Protein AF-A0A3D8UPQ1-F1 (afdb_monomer_lite)

Foldseek 3Di:
DPLVVLLVLLVCCCVPVVVQLLVQLLVLLLVLLVVCVVVVCQEPPDPPPQPNDDPVSVVSVLSSVLSLVLSLLLSLLCSLVSVPPVVSPDDDPVLVVVSVVVSVVSVVLSCCCRPVLLVVLVVCCVPPVDDPVCSNCVSVCVVCPCCVVCVQVVVQVSCVSSVQHDDDGDDPLVVQLVVLLPVQLCVQCVVLVVLLVVLSVVLRNDDDPSNSVSSSVSSSSSSVSSSSNSSSNNVSCCVRVVVSSVVD

Secondary structure (DSSP, 8-state):
--HHHHHHHHHHIIIIISTHHHHHHHHHHHHHHHHHHHTTTTSTT----TT---HHHHHHHHHHHHHHHHHHHHHHHHHHTTT-GGGT-SPPHHHHHHHHHHHHHHHHHHHIIIIIHHHHHHHHHHHH---TTTGGGHHHHHHHHHHHHTHHHHHHHHHHHTT----SSPPTHHHHHHHHHHHHHHHHHHHHHHHHHHHHHHHTT--HHHHHHHHHHHHHHHHHHHHHHHHHHHHHHHHH-TTTTT--

pLDDT: mean 88.02, std 9.66, range [47.59, 98.5]

Structure (mmCIF, N/CA/C/O backbone):
data_AF-A0A3D8UPQ1-F1
#
_entry.id   AF-A0A3D8UPQ1-F1
#
loop_
_atom_site.group_PDB
_atom_site.id
_atom_site.type_symbol
_atom_site.label_atom_id
_atom_site.label_alt_id
_atom_site.label_comp_id
_atom_site.label_asym_id
_atom_site.label_entity_id
_atom_site.label_seq_id
_atom_site.pdbx_PDB_ins_code
_atom_site.Cartn_x
_atom_site.Cartn_y
_atom_site.Cartn_z
_atom_site.occupancy
_atom_site.B_iso_or_equiv
_atom_site.auth_seq_id
_atom_site.auth_comp_id
_atom_site.auth_asym_id
_atom_site.auth_atom_id
_atom_site.pdbx_PDB_model_num
ATOM 1 N N . MET A 1 1 ? -15.693 -13.705 16.933 1.00 61.75 1 MET A N 1
ATOM 2 C CA . MET A 1 1 ? -15.608 -13.496 15.469 1.00 61.75 1 MET A CA 1
ATOM 3 C C . MET A 1 1 ? -14.672 -14.547 14.887 1.00 61.75 1 MET A C 1
ATOM 5 O O . MET A 1 1 ? -13.583 -14.705 15.421 1.00 61.75 1 MET A O 1
ATOM 9 N N . ASN A 1 2 ? -15.085 -15.304 13.865 1.00 83.38 2 ASN A N 1
ATOM 10 C CA . ASN A 1 2 ? -14.184 -16.242 13.186 1.00 83.38 2 ASN A CA 1
ATOM 11 C C . ASN A 1 2 ? -13.337 -15.448 12.175 1.00 83.38 2 ASN A C 1
ATOM 13 O O . ASN A 1 2 ? -13.877 -14.980 11.175 1.00 83.38 2 ASN A O 1
ATOM 17 N N . ILE A 1 3 ? -12.043 -15.273 12.467 1.00 83.88 3 ILE A N 1
ATOM 18 C CA . ILE A 1 3 ? -11.113 -14.449 11.674 1.00 83.88 3 ILE A CA 1
ATOM 19 C C . ILE A 1 3 ? -11.046 -14.929 10.220 1.00 83.88 3 ILE A C 1
ATOM 21 O O . ILE A 1 3 ? -11.101 -14.111 9.309 1.00 83.88 3 ILE A O 1
ATOM 25 N N . ALA A 1 4 ? -11.012 -16.244 9.983 1.00 85.88 4 ALA A N 1
ATOM 26 C CA . ALA A 1 4 ? -10.962 -16.795 8.630 1.00 85.88 4 ALA A CA 1
ATOM 27 C C . ALA A 1 4 ? -12.231 -16.464 7.828 1.00 85.88 4 ALA A C 1
ATOM 29 O O . ALA A 1 4 ? -12.153 -16.088 6.661 1.00 85.88 4 ALA A O 1
ATOM 30 N N . LYS A 1 5 ? -13.407 -16.536 8.469 1.00 87.12 5 LYS A N 1
ATOM 31 C CA . LYS A 1 5 ? -14.680 -16.161 7.834 1.00 87.12 5 LYS A CA 1
ATOM 32 C C . LYS A 1 5 ? -14.750 -14.659 7.532 1.00 87.12 5 LYS A C 1
ATOM 34 O O . LYS A 1 5 ? -15.258 -14.282 6.479 1.00 87.12 5 LYS A O 1
ATOM 39 N N . ASP A 1 6 ? -14.249 -13.818 8.438 1.00 87.19 6 ASP A N 1
ATOM 40 C CA . ASP A 1 6 ? -14.198 -12.361 8.251 1.00 87.19 6 ASP A CA 1
ATOM 41 C C . ASP A 1 6 ? -13.264 -11.975 7.097 1.00 87.19 6 ASP A C 1
ATOM 43 O O . ASP A 1 6 ? -13.664 -11.233 6.204 1.00 87.19 6 ASP A O 1
ATOM 47 N N . LEU A 1 7 ? -12.061 -12.558 7.052 1.00 88.25 7 LEU A N 1
ATOM 48 C CA . LEU A 1 7 ? -11.119 -12.352 5.952 1.00 88.25 7 LEU A CA 1
ATOM 49 C C . LEU A 1 7 ? -11.659 -12.858 4.616 1.00 88.25 7 LEU A C 1
ATOM 51 O O . LEU A 1 7 ? -11.539 -12.154 3.620 1.00 88.25 7 LEU A O 1
ATOM 55 N N . GLY A 1 8 ? -12.297 -14.032 4.586 1.00 90.12 8 GLY A N 1
ATOM 56 C CA . GLY A 1 8 ? -12.919 -14.559 3.369 1.00 90.12 8 GLY A CA 1
ATOM 57 C C . GLY A 1 8 ? -14.024 -13.640 2.835 1.00 90.12 8 GLY A C 1
ATOM 58 O O . GLY A 1 8 ? -14.061 -13.344 1.641 1.00 90.12 8 GLY A O 1
ATOM 59 N N . LYS A 1 9 ? -14.883 -13.115 3.723 1.00 90.12 9 LYS A N 1
ATOM 60 C CA . LYS A 1 9 ? -15.901 -12.114 3.361 1.00 90.12 9 LYS A CA 1
ATOM 61 C C . LYS A 1 9 ? -15.260 -10.822 2.851 1.00 90.12 9 LYS A C 1
ATOM 63 O O . LYS A 1 9 ? -15.730 -10.261 1.859 1.00 90.12 9 LYS A O 1
ATOM 68 N N . GLY A 1 10 ? -14.204 -10.361 3.517 1.00 90.06 10 GLY A N 1
ATOM 69 C CA . GLY A 1 10 ? -13.457 -9.176 3.118 1.00 90.06 10 GLY A CA 1
ATOM 70 C C . GLY A 1 10 ? -12.860 -9.322 1.730 1.00 90.06 10 GLY A C 1
ATOM 71 O O . GLY A 1 10 ? -13.136 -8.511 0.854 1.00 90.06 10 GLY A O 1
ATOM 72 N N . PHE A 1 11 ? -12.137 -10.412 1.490 1.00 91.88 11 PHE A N 1
ATOM 73 C CA . PHE A 1 11 ? -11.525 -10.704 0.201 1.00 91.88 11 PHE A CA 1
ATOM 74 C C . PHE A 1 11 ? -12.561 -10.784 -0.930 1.00 91.88 11 PHE A C 1
ATOM 76 O O . PHE A 1 11 ? -12.393 -10.133 -1.958 1.00 91.88 11 PHE A O 1
ATOM 83 N N . TYR A 1 12 ? -13.684 -11.480 -0.715 1.00 91.94 12 TYR A N 1
ATOM 84 C CA . TYR A 1 12 ? -14.788 -11.519 -1.681 1.00 91.94 12 TYR A CA 1
ATOM 85 C C . TYR A 1 12 ? -15.360 -10.122 -1.974 1.00 91.94 12 TYR A C 1
ATOM 87 O O . TYR A 1 12 ? -15.568 -9.754 -3.131 1.00 91.94 12 TYR A O 1
ATOM 95 N N . THR A 1 13 ? -15.583 -9.322 -0.926 1.00 91.06 13 THR A N 1
ATOM 96 C CA . THR A 1 13 ? -16.070 -7.943 -1.065 1.00 91.06 13 THR A CA 1
ATOM 97 C C . THR A 1 13 ? -15.107 -7.107 -1.903 1.00 91.06 13 THR A C 1
ATOM 99 O O . THR A 1 13 ? -15.536 -6.416 -2.822 1.00 91.06 13 THR A O 1
ATOM 102 N N . LEU A 1 14 ? -13.810 -7.184 -1.623 1.00 92.44 14 LEU A N 1
ATOM 103 C CA . LEU A 1 14 ? -12.796 -6.390 -2.313 1.00 92.44 14 LEU A CA 1
ATOM 104 C C . LEU A 1 14 ? -12.607 -6.807 -3.772 1.00 92.44 14 LEU A C 1
ATOM 106 O O . LEU A 1 14 ? -12.434 -5.946 -4.629 1.00 92.44 14 LEU A O 1
ATOM 110 N N . LEU A 1 15 ? -12.686 -8.105 -4.070 1.00 91.75 15 LEU A N 1
ATOM 111 C CA . LEU A 1 15 ? -12.549 -8.593 -5.439 1.00 91.75 15 LEU A CA 1
ATOM 112 C C . LEU A 1 15 ? -13.743 -8.223 -6.318 1.00 91.75 15 LEU A C 1
ATOM 114 O O . LEU A 1 15 ? -13.546 -7.741 -7.431 1.00 91.75 15 LEU A O 1
ATOM 118 N N . PHE A 1 16 ? -14.965 -8.446 -5.831 1.00 89.56 16 PHE A N 1
ATOM 119 C CA . PHE A 1 16 ? -16.157 -8.428 -6.686 1.00 89.56 16 PHE A CA 1
ATOM 120 C C . PHE A 1 16 ? -17.103 -7.262 -6.415 1.00 89.56 16 PHE A C 1
ATOM 122 O O . PHE A 1 16 ? -17.758 -6.768 -7.328 1.00 89.56 16 PHE A O 1
ATOM 129 N N . ILE A 1 17 ? -17.205 -6.818 -5.162 1.00 83.94 17 ILE A N 1
ATOM 130 C CA . ILE A 1 17 ? -18.186 -5.803 -4.757 1.00 83.94 17 ILE A CA 1
ATOM 131 C C . ILE A 1 17 ? -17.577 -4.397 -4.804 1.00 83.94 17 ILE A C 1
ATOM 133 O O . ILE A 1 17 ? -18.274 -3.436 -5.132 1.00 83.94 17 ILE A O 1
ATOM 137 N N . ALA A 1 18 ? -16.292 -4.278 -4.482 1.00 88.25 18 ALA A N 1
ATOM 138 C CA . ALA A 1 18 ? -15.546 -3.029 -4.468 1.00 88.25 18 ALA A CA 1
ATOM 139 C C . ALA A 1 18 ? -14.235 -3.154 -5.277 1.00 88.25 18 ALA A C 1
ATOM 141 O O . ALA A 1 18 ? -13.153 -2.904 -4.751 1.00 88.25 18 ALA A O 1
ATOM 142 N N . PRO A 1 19 ? -14.304 -3.509 -6.574 1.00 92.69 19 PRO A N 1
ATOM 143 C CA . PRO A 1 19 ? -13.117 -3.846 -7.362 1.00 92.69 19 PRO A CA 1
ATOM 144 C C . PRO A 1 19 ? -12.161 -2.661 -7.576 1.00 92.69 19 PRO A C 1
ATOM 146 O O . PRO A 1 19 ? -10.976 -2.849 -7.840 1.00 92.69 19 PRO A O 1
ATOM 149 N N . LEU A 1 20 ? -12.637 -1.422 -7.406 1.00 93.25 20 LEU A N 1
ATOM 150 C CA . LEU A 1 20 ? -11.807 -0.219 -7.528 1.00 93.25 20 LEU A CA 1
ATOM 151 C C . LEU A 1 20 ? -10.595 -0.221 -6.583 1.00 93.25 20 LEU A C 1
ATOM 153 O O . LEU A 1 20 ? -9.580 0.383 -6.918 1.00 93.25 20 LEU A O 1
ATOM 157 N N . PHE A 1 21 ? -10.675 -0.930 -5.450 1.00 93.69 21 PHE A N 1
ATOM 158 C CA . PHE A 1 21 ? -9.570 -1.064 -4.498 1.00 93.69 21 PHE A CA 1
ATOM 159 C C . PHE A 1 21 ? -8.317 -1.720 -5.088 1.00 93.69 21 PHE A C 1
ATOM 161 O O . PHE A 1 21 ? -7.222 -1.421 -4.622 1.00 93.69 21 PHE A O 1
ATOM 168 N N . TRP A 1 22 ? -8.462 -2.584 -6.096 1.00 95.31 22 TRP A N 1
ATOM 169 C CA . TRP A 1 22 ? -7.331 -3.233 -6.764 1.00 95.31 22 TRP A CA 1
ATOM 170 C C . TRP A 1 22 ? -7.157 -2.777 -8.217 1.00 95.31 22 TRP A C 1
ATOM 172 O O . TRP A 1 22 ? -6.028 -2.725 -8.702 1.00 95.31 22 TRP A O 1
ATOM 182 N N . ILE A 1 23 ? -8.240 -2.381 -8.900 1.00 97.44 23 ILE A N 1
ATOM 183 C CA . ILE A 1 23 ? -8.177 -1.885 -10.284 1.00 97.44 23 ILE A CA 1
ATOM 184 C C . ILE A 1 23 ? -7.352 -0.597 -10.373 1.00 97.44 23 ILE A C 1
ATOM 186 O O . ILE A 1 23 ? -6.522 -0.479 -11.265 1.00 97.44 23 ILE A O 1
ATOM 190 N N . ILE A 1 24 ? -7.545 0.365 -9.465 1.00 96.62 24 ILE A N 1
ATOM 191 C CA . ILE A 1 24 ? -6.816 1.645 -9.520 1.00 96.62 24 ILE A CA 1
ATOM 192 C C . ILE A 1 24 ? -5.291 1.434 -9.414 1.00 96.62 24 ILE A C 1
ATOM 194 O O . ILE A 1 24 ? -4.587 1.899 -10.313 1.00 96.62 24 ILE A O 1
ATOM 198 N N . PRO A 1 25 ? -4.763 0.723 -8.396 1.00 97.69 25 PRO A N 1
ATOM 199 C CA . PRO A 1 25 ? -3.329 0.441 -8.334 1.00 97.69 25 PRO A CA 1
ATOM 200 C C . PRO A 1 25 ? -2.818 -0.402 -9.504 1.00 97.69 25 PRO A C 1
ATOM 202 O O . PRO A 1 25 ? -1.724 -0.136 -9.990 1.00 97.69 25 PRO A O 1
ATOM 205 N N . THR A 1 26 ? -3.621 -1.340 -10.022 1.00 98.25 26 THR A N 1
ATOM 206 C CA . THR A 1 26 ? -3.278 -2.093 -11.245 1.00 98.25 26 THR A CA 1
ATOM 207 C C . THR A 1 26 ? -3.052 -1.155 -12.427 1.00 98.25 26 THR A C 1
ATOM 209 O O . THR A 1 26 ? -2.053 -1.258 -13.130 1.00 98.25 26 THR A O 1
ATOM 212 N N . LEU A 1 27 ? -3.977 -0.220 -12.658 1.00 98.12 27 LEU A N 1
ATOM 213 C CA . LEU A 1 27 ? -3.877 0.711 -13.779 1.00 98.12 27 LEU A CA 1
ATOM 214 C C . LEU A 1 27 ? -2.682 1.655 -13.626 1.00 98.12 27 LEU A C 1
ATOM 216 O O . LEU A 1 27 ? -2.016 1.943 -14.614 1.00 98.12 27 LEU A O 1
ATOM 220 N N . LEU A 1 28 ? -2.401 2.130 -12.410 1.00 97.88 28 LEU A N 1
ATOM 221 C CA . LEU A 1 28 ? -1.273 3.032 -12.174 1.00 97.88 28 LEU A CA 1
ATOM 222 C C . LEU A 1 28 ? 0.084 2.335 -12.283 1.00 97.88 28 LEU A C 1
ATOM 224 O O . LEU A 1 28 ? 1.001 2.947 -12.825 1.00 97.88 28 LEU A O 1
ATOM 228 N N . GLU A 1 29 ? 0.201 1.071 -11.864 1.00 97.69 29 GLU A N 1
ATOM 229 C CA . GLU A 1 29 ? 1.399 0.272 -12.158 1.00 97.69 29 GLU A CA 1
ATOM 230 C C . GLU A 1 29 ? 1.553 0.047 -13.667 1.00 97.69 29 GLU A C 1
ATOM 232 O O . GLU A 1 29 ? 2.616 0.289 -14.230 1.00 97.69 29 GLU A O 1
ATOM 237 N N . GLY A 1 30 ? 0.462 -0.283 -14.364 1.00 97.38 30 GLY A N 1
ATOM 238 C CA . GLY A 1 30 ? 0.487 -0.419 -15.820 1.00 97.38 30 GLY A CA 1
ATOM 239 C C . GLY A 1 30 ? 0.952 0.858 -16.527 1.00 97.38 30 GLY A C 1
ATOM 240 O O . GLY A 1 30 ? 1.764 0.795 -17.447 1.00 97.38 30 GLY A O 1
ATOM 241 N N . LEU A 1 31 ? 0.490 2.031 -16.082 1.00 97.00 31 LEU A N 1
ATOM 242 C CA . LEU A 1 31 ? 0.948 3.318 -16.613 1.00 97.00 31 LEU A CA 1
ATOM 243 C C . LEU A 1 31 ? 2.428 3.584 -16.309 1.00 97.00 31 LEU A C 1
ATOM 245 O O . LEU A 1 31 ? 3.129 4.095 -17.182 1.00 97.00 31 LEU A O 1
ATOM 249 N N . GLN A 1 32 ? 2.912 3.224 -15.117 1.00 95.88 32 GLN A N 1
ATOM 250 C CA . GLN A 1 32 ? 4.337 3.302 -14.799 1.00 95.88 32 GLN A CA 1
ATOM 251 C C . GLN A 1 32 ? 5.154 2.424 -15.756 1.00 95.88 32 GLN A C 1
ATOM 253 O O . GLN A 1 32 ? 6.094 2.923 -16.373 1.00 95.88 32 GLN A O 1
ATOM 258 N N . HIS A 1 33 ? 4.753 1.170 -15.961 1.00 95.88 33 HIS A N 1
ATOM 259 C CA . HIS A 1 33 ? 5.425 0.265 -16.892 1.00 95.88 33 HIS A CA 1
ATOM 260 C C . HIS A 1 33 ? 5.445 0.799 -18.328 1.00 95.88 33 HIS A C 1
ATOM 262 O O . HIS A 1 33 ? 6.465 0.700 -19.005 1.00 95.88 33 HIS A O 1
ATOM 268 N N . LEU A 1 34 ? 4.357 1.416 -18.808 1.00 94.56 34 LEU A N 1
ATOM 269 C CA . LEU A 1 34 ? 4.349 2.052 -20.133 1.00 94.56 34 LEU A CA 1
ATOM 270 C C . LEU A 1 34 ? 5.414 3.147 -20.248 1.00 94.56 34 LEU A C 1
ATOM 272 O O . LEU A 1 34 ? 6.096 3.236 -21.270 1.00 94.56 34 LEU A O 1
ATOM 276 N N . VAL A 1 35 ? 5.569 3.961 -19.204 1.00 93.06 35 VAL A N 1
ATOM 277 C CA . VAL A 1 35 ? 6.610 4.991 -19.149 1.00 93.06 35 VAL A CA 1
ATOM 278 C C . VAL A 1 35 ? 7.999 4.355 -19.120 1.00 93.06 35 VAL A C 1
ATOM 280 O O . VAL A 1 35 ? 8.882 4.793 -19.847 1.00 93.06 35 VAL A O 1
ATOM 283 N N . GLU A 1 36 ? 8.205 3.294 -18.348 1.00 92.06 36 GLU A N 1
ATOM 284 C CA . GLU A 1 36 ? 9.489 2.587 -18.269 1.00 92.06 36 GLU A CA 1
ATOM 285 C C . GLU A 1 36 ? 9.889 1.930 -19.599 1.00 92.06 36 GLU A C 1
ATOM 287 O O . GLU A 1 36 ? 11.049 2.019 -20.006 1.00 92.06 36 GLU A O 1
ATOM 292 N N . VAL A 1 37 ? 8.926 1.362 -20.333 1.00 91.94 37 VAL A N 1
ATOM 293 C CA . VAL A 1 37 ? 9.137 0.849 -21.697 1.00 91.94 37 VAL A CA 1
ATOM 294 C C . VAL A 1 37 ? 9.535 1.974 -22.651 1.00 91.94 37 VAL A C 1
ATOM 296 O O . VAL A 1 37 ? 10.498 1.823 -23.399 1.00 91.94 37 VAL A O 1
ATOM 299 N N . GLN A 1 38 ? 8.845 3.120 -22.612 1.00 90.12 38 GLN A N 1
ATOM 300 C CA . GLN A 1 38 ? 9.187 4.286 -23.444 1.00 90.12 38 GLN A CA 1
ATOM 301 C C . GLN A 1 38 ? 10.584 4.844 -23.144 1.00 90.12 38 GLN A C 1
ATOM 303 O O . GLN A 1 38 ? 11.213 5.434 -24.019 1.00 90.12 38 GLN A O 1
ATOM 308 N N . LEU A 1 39 ? 11.067 4.650 -21.917 1.00 87.19 39 LEU A N 1
ATOM 309 C CA . LEU A 1 39 ? 12.401 5.048 -21.476 1.00 87.19 39 LEU A CA 1
ATOM 310 C C . LEU A 1 39 ? 13.481 3.998 -21.767 1.00 87.19 39 LEU A C 1
ATOM 312 O O . LEU A 1 39 ? 14.633 4.223 -21.409 1.00 87.19 39 LEU A O 1
ATOM 316 N N . GLY A 1 40 ? 13.130 2.865 -22.385 1.00 86.81 40 GLY A N 1
ATOM 317 C CA . GLY A 1 40 ? 14.080 1.805 -22.727 1.00 86.81 40 GLY A CA 1
ATOM 318 C C . GLY A 1 40 ? 14.521 0.936 -21.544 1.00 86.81 40 GLY A C 1
ATOM 319 O O . GLY A 1 40 ? 15.484 0.192 -21.663 1.00 86.81 40 GLY A O 1
ATOM 320 N N . MET A 1 41 ? 13.828 0.961 -20.400 1.00 86.56 41 MET A N 1
ATOM 321 C CA . MET A 1 41 ? 14.278 0.222 -19.204 1.00 86.56 41 MET A CA 1
ATOM 322 C C . MET A 1 41 ? 14.251 -1.306 -19.344 1.00 86.56 41 MET A C 1
ATOM 324 O O . MET A 1 41 ? 14.887 -2.003 -18.559 1.00 86.56 41 MET A O 1
ATOM 328 N N . PHE A 1 42 ? 13.535 -1.827 -20.341 1.00 87.00 42 PHE A N 1
ATOM 329 C CA . PHE A 1 42 ? 13.440 -3.262 -20.613 1.00 87.00 42 PHE A CA 1
ATOM 330 C C . PHE A 1 42 ? 14.321 -3.712 -21.789 1.00 87.00 42 PHE A C 1
ATOM 332 O O . PHE A 1 42 ? 14.228 -4.864 -22.206 1.00 87.00 42 PHE A O 1
ATOM 339 N N . THR A 1 43 ? 15.188 -2.854 -22.340 1.00 83.19 43 THR A N 1
ATOM 340 C CA . THR A 1 43 ? 16.145 -3.263 -23.382 1.00 83.19 43 THR A CA 1
ATOM 341 C C . THR A 1 43 ? 17.455 -3.781 -22.786 1.00 83.19 43 THR A C 1
ATOM 343 O O . THR A 1 43 ? 17.952 -3.263 -21.789 1.00 83.19 43 THR A O 1
ATOM 346 N N . ILE A 1 44 ? 18.043 -4.813 -23.403 1.00 70.94 44 ILE A N 1
ATOM 347 C CA . ILE A 1 44 ? 19.322 -5.391 -22.958 1.00 70.94 44 ILE A CA 1
ATOM 348 C C . ILE A 1 44 ? 20.435 -4.352 -23.143 1.00 70.94 44 ILE A C 1
ATOM 350 O O . ILE A 1 44 ? 20.707 -3.939 -24.266 1.00 70.94 44 ILE A O 1
ATOM 354 N N . GLY A 1 45 ? 21.106 -3.980 -22.052 1.00 59.19 45 GLY A N 1
ATOM 355 C CA . GLY A 1 45 ? 22.277 -3.093 -22.069 1.00 59.19 45 GLY A CA 1
ATOM 356 C C . GLY A 1 45 ? 22.001 -1.633 -21.698 1.00 59.19 45 GLY A C 1
ATOM 357 O O . GLY A 1 45 ? 22.939 -0.954 -21.293 1.00 59.19 45 GLY A O 1
ATOM 358 N N . ASP A 1 46 ? 20.743 -1.184 -21.726 1.00 53.78 46 ASP A N 1
ATOM 359 C CA . ASP A 1 46 ? 20.338 0.146 -21.252 1.00 53.78 46 ASP A CA 1
ATOM 360 C C . ASP A 1 46 ? 19.782 0.048 -19.828 1.00 53.78 46 ASP A C 1
ATOM 362 O O . ASP A 1 46 ? 18.582 0.132 -19.566 1.00 53.78 46 ASP A O 1
ATOM 366 N N . THR A 1 47 ? 20.672 -0.132 -18.854 1.00 54.38 47 THR A N 1
ATOM 367 C CA . THR A 1 47 ? 20.313 0.180 -17.470 1.00 54.38 47 THR A CA 1
ATOM 368 C C . THR A 1 47 ? 20.310 1.696 -17.334 1.00 54.38 47 THR A C 1
ATOM 370 O O . THR A 1 47 ? 21.376 2.311 -17.396 1.00 54.38 47 THR A O 1
ATOM 373 N N . VAL A 1 48 ? 19.142 2.316 -17.141 1.00 54.38 48 VAL A N 1
ATOM 374 C CA . VAL A 1 48 ? 19.083 3.722 -16.712 1.00 54.38 48 VAL A CA 1
ATOM 375 C C . VAL A 1 48 ? 19.954 3.845 -15.462 1.00 54.38 48 VAL A C 1
ATOM 377 O O . VAL A 1 48 ? 19.643 3.232 -14.441 1.00 54.38 48 VAL A O 1
ATOM 380 N N . GLU A 1 49 ? 21.065 4.583 -15.559 1.00 53.84 49 GLU A N 1
ATOM 381 C CA . GLU A 1 49 ? 21.991 4.766 -14.438 1.00 53.84 49 GLU A CA 1
ATOM 382 C C . GLU A 1 49 ? 21.219 5.209 -13.189 1.00 53.84 49 GLU A C 1
ATOM 384 O O . GLU A 1 49 ? 20.356 6.095 -13.249 1.00 53.84 49 GLU A O 1
ATOM 389 N N . ALA A 1 50 ? 21.540 4.602 -12.046 1.00 47.59 50 ALA A N 1
ATOM 390 C CA . ALA A 1 50 ? 20.976 4.997 -10.763 1.00 47.59 50 ALA A CA 1
ATOM 391 C C . ALA A 1 50 ? 21.209 6.506 -10.543 1.00 47.59 50 ALA A C 1
ATOM 393 O O . ALA A 1 50 ? 22.347 6.970 -10.542 1.00 47.59 50 ALA A O 1
ATOM 394 N N . GLY A 1 51 ? 20.126 7.278 -10.405 1.00 50.03 51 GLY A N 1
ATOM 395 C CA . GLY A 1 51 ? 20.172 8.743 -10.275 1.00 50.03 51 GLY A CA 1
ATOM 396 C C . GLY A 1 51 ? 19.828 9.539 -11.543 1.00 50.03 51 GLY A C 1
ATOM 397 O O . GLY A 1 51 ? 19.651 10.751 -11.450 1.00 50.03 51 GLY A O 1
ATOM 398 N N . LYS A 1 52 ? 19.647 8.888 -12.701 1.00 55.59 52 LYS A N 1
ATOM 399 C CA . LYS A 1 52 ? 19.089 9.497 -13.928 1.00 55.59 52 LYS A CA 1
ATOM 400 C C . LYS A 1 52 ? 17.618 9.130 -14.142 1.00 55.59 52 LYS A C 1
ATOM 402 O O . LYS A 1 52 ? 17.171 8.950 -15.273 1.00 55.59 52 LYS A O 1
ATOM 407 N N . GLU A 1 53 ? 16.852 8.986 -13.060 1.00 65.62 53 GLU A N 1
ATOM 408 C CA . GLU A 1 53 ? 15.412 8.774 -13.195 1.00 65.62 53 GLU A CA 1
ATOM 409 C C . GLU A 1 53 ? 14.788 9.976 -13.902 1.00 65.62 53 GLU A C 1
ATOM 411 O O . GLU A 1 53 ? 14.993 11.126 -13.502 1.00 65.62 53 GLU A O 1
ATOM 416 N N . THR A 1 54 ? 14.007 9.734 -14.951 1.00 76.25 54 THR A N 1
ATOM 417 C CA . THR A 1 54 ? 13.226 10.818 -15.534 1.00 76.25 54 THR A CA 1
ATOM 418 C C . THR A 1 54 ? 12.134 11.222 -14.549 1.00 76.25 54 THR A C 1
ATOM 420 O O . THR A 1 54 ? 11.493 10.381 -13.915 1.00 76.25 54 THR A O 1
ATOM 423 N N . LEU A 1 55 ? 11.892 12.529 -14.431 1.00 84.06 55 LEU A N 1
ATOM 424 C CA . LEU A 1 55 ? 10.881 13.083 -13.524 1.00 84.06 55 LEU A CA 1
ATOM 425 C C . LEU A 1 55 ? 9.494 12.457 -13.748 1.00 84.06 55 LEU A C 1
ATOM 427 O O . LEU A 1 55 ? 8.731 12.281 -12.801 1.00 84.06 55 LEU A O 1
ATOM 431 N N . ILE A 1 56 ? 9.191 12.071 -14.990 1.00 86.06 56 ILE A N 1
ATOM 432 C CA . ILE A 1 56 ? 7.942 11.396 -15.339 1.00 86.06 56 ILE A CA 1
ATOM 433 C C . ILE A 1 56 ? 7.859 9.975 -14.760 1.00 86.06 56 ILE A C 1
ATOM 435 O O . ILE A 1 56 ? 6.822 9.634 -14.199 1.00 86.06 56 ILE A O 1
ATOM 439 N N . ARG A 1 57 ? 8.941 9.179 -14.797 1.00 88.38 57 ARG A N 1
ATOM 440 C CA . ARG A 1 57 ? 8.974 7.849 -14.163 1.00 88.38 57 ARG A CA 1
ATOM 441 C C . ARG A 1 57 ? 8.722 7.964 -12.668 1.00 88.38 57 ARG A C 1
ATOM 443 O O . ARG A 1 57 ? 7.864 7.270 -12.131 1.00 88.38 57 ARG A O 1
ATOM 450 N N . LEU A 1 58 ? 9.432 8.884 -12.018 1.00 88.25 58 LEU A N 1
ATOM 451 C CA . LEU A 1 58 ? 9.307 9.090 -10.581 1.00 88.25 58 LEU A CA 1
ATOM 452 C C . LEU A 1 58 ? 7.890 9.541 -10.197 1.00 88.25 58 LEU A C 1
ATOM 454 O O . LEU A 1 58 ? 7.322 9.036 -9.232 1.00 88.25 58 LEU A O 1
ATOM 458 N N . ALA A 1 59 ? 7.283 10.439 -10.980 1.00 90.50 59 ALA A N 1
ATOM 459 C CA . ALA A 1 59 ? 5.907 10.875 -10.762 1.00 90.50 59 ALA A CA 1
ATOM 460 C C . ALA A 1 59 ? 4.912 9.702 -10.819 1.00 90.50 59 ALA A C 1
ATOM 462 O O . ALA A 1 59 ? 4.062 9.586 -9.935 1.00 90.50 59 ALA A O 1
ATOM 463 N N . PHE A 1 60 ? 5.038 8.804 -11.803 1.00 93.31 60 PHE A N 1
ATOM 464 C CA . PHE A 1 60 ? 4.199 7.603 -11.875 1.00 93.31 60 PHE A CA 1
ATOM 465 C C . PHE A 1 60 ? 4.492 6.610 -10.745 1.00 93.31 60 PHE A C 1
ATOM 467 O O . PHE A 1 60 ? 3.546 6.080 -10.164 1.00 93.31 60 PHE A O 1
ATOM 474 N N . GLY A 1 61 ? 5.755 6.456 -10.339 1.00 91.25 61 GLY A N 1
ATOM 475 C CA . GLY A 1 61 ? 6.126 5.686 -9.148 1.00 91.25 61 GLY A CA 1
ATOM 476 C C . GLY A 1 61 ? 5.470 6.209 -7.868 1.00 91.25 61 GLY A C 1
ATOM 477 O O . GLY A 1 61 ? 4.946 5.440 -7.059 1.00 91.25 61 GLY A O 1
ATOM 478 N N . PHE A 1 62 ? 5.415 7.529 -7.695 1.00 93.25 62 PHE A N 1
ATOM 479 C CA . PHE A 1 62 ? 4.738 8.150 -6.557 1.00 93.25 62 PHE A CA 1
ATOM 480 C C . PHE A 1 62 ? 3.220 7.977 -6.618 1.00 93.25 62 PHE A C 1
ATOM 482 O O . PHE A 1 62 ? 2.602 7.635 -5.607 1.00 93.25 62 PHE A O 1
ATOM 489 N N . LEU A 1 63 ? 2.612 8.163 -7.793 1.00 94.50 63 LEU A N 1
ATOM 490 C CA . LEU A 1 63 ? 1.180 7.929 -7.987 1.00 94.50 63 LEU A CA 1
ATOM 491 C C . LEU A 1 63 ? 0.806 6.474 -7.695 1.00 94.50 63 LEU A C 1
ATOM 493 O O . LEU A 1 63 ? -0.179 6.234 -6.992 1.00 94.50 63 LEU A O 1
ATOM 497 N N . LYS A 1 64 ? 1.619 5.514 -8.148 1.00 95.00 64 LYS A N 1
ATOM 498 C CA . LYS A 1 64 ? 1.465 4.101 -7.803 1.00 95.00 64 LYS A CA 1
ATOM 499 C C . LYS A 1 64 ? 1.468 3.897 -6.296 1.00 95.00 64 LYS A C 1
ATOM 501 O O . LYS A 1 64 ? 0.525 3.316 -5.763 1.00 95.00 64 LYS A O 1
ATOM 506 N N . LEU A 1 65 ? 2.474 4.400 -5.584 1.00 94.19 65 LEU A N 1
ATOM 507 C CA . LEU A 1 65 ? 2.551 4.222 -4.131 1.00 94.19 65 LEU A CA 1
ATOM 508 C C . LEU A 1 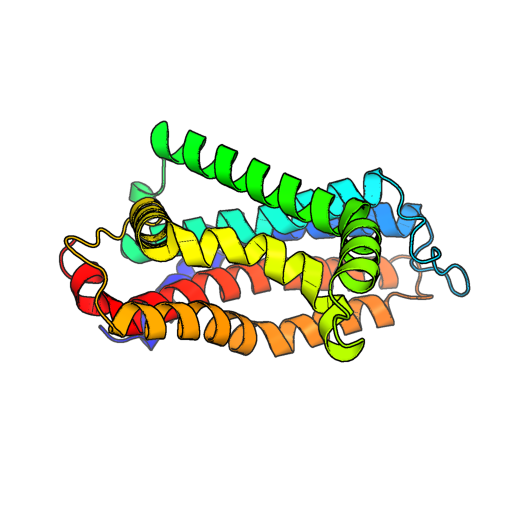65 ? 1.332 4.805 -3.406 1.00 94.19 65 LEU A C 1
ATOM 510 O O . LEU A 1 65 ? 0.758 4.147 -2.535 1.00 94.19 65 LEU A O 1
ATOM 514 N N . LEU A 1 66 ? 0.874 5.996 -3.799 1.00 95.62 66 LEU A N 1
ATOM 515 C CA . LEU A 1 66 ? -0.349 6.592 -3.252 1.00 95.62 66 LEU A CA 1
ATOM 516 C C . LEU A 1 66 ? -1.581 5.720 -3.518 1.00 95.62 66 LEU A C 1
ATOM 518 O O . LEU A 1 66 ? -2.422 5.548 -2.631 1.00 95.62 66 LEU A O 1
ATOM 522 N N . SER A 1 67 ? -1.659 5.127 -4.709 1.00 96.19 67 SER A N 1
ATOM 523 C CA . SER A 1 67 ? -2.737 4.218 -5.095 1.00 96.19 67 SER A CA 1
ATOM 524 C C . SER A 1 67 ? -2.713 2.864 -4.396 1.00 96.19 67 SER A C 1
ATOM 526 O O . SER A 1 67 ? -3.713 2.162 -4.425 1.00 96.19 67 SER A O 1
ATOM 528 N N . ILE A 1 68 ? -1.620 2.510 -3.721 1.00 95.88 68 ILE A N 1
ATOM 529 C CA . ILE A 1 68 ? -1.558 1.333 -2.851 1.00 95.88 68 ILE A CA 1
ATOM 530 C C . ILE A 1 68 ? -1.958 1.733 -1.424 1.00 95.88 68 ILE A C 1
ATOM 532 O O . ILE A 1 68 ? -2.809 1.096 -0.795 1.00 95.88 68 ILE A O 1
ATOM 536 N N . ILE A 1 69 ? -1.377 2.818 -0.903 1.00 93.38 69 ILE A N 1
ATOM 537 C CA . ILE A 1 69 ? -1.531 3.212 0.504 1.00 93.38 69 ILE A CA 1
ATOM 538 C C . ILE A 1 69 ? -2.958 3.679 0.809 1.00 93.38 69 ILE A C 1
ATOM 540 O O . ILE A 1 69 ? -3.564 3.206 1.773 1.00 93.38 69 ILE A O 1
ATOM 544 N N . ILE A 1 70 ? -3.523 4.578 -0.006 1.00 93.69 70 ILE A N 1
ATOM 545 C CA . ILE A 1 70 ? -4.852 5.154 0.257 1.00 93.69 70 ILE A CA 1
ATOM 546 C C . ILE A 1 70 ? -5.939 4.065 0.227 1.00 93.69 70 ILE A C 1
ATOM 548 O O . ILE A 1 70 ? -6.688 3.956 1.206 1.00 93.69 70 ILE A O 1
ATOM 552 N N . PRO A 1 71 ? -6.020 3.205 -0.810 1.00 94.25 71 PRO A N 1
ATOM 553 C CA . PRO A 1 71 ? -6.929 2.064 -0.804 1.00 94.25 71 PRO A CA 1
ATOM 554 C C . PRO A 1 71 ? -6.706 1.128 0.382 1.00 94.25 71 PRO A C 1
ATOM 556 O O . PRO A 1 71 ? -7.683 0.759 1.022 1.00 94.25 71 PRO A O 1
ATOM 559 N N . SER A 1 72 ? -5.464 0.815 0.763 1.00 93.75 72 SER A N 1
ATOM 560 C CA . SER A 1 72 ? -5.188 -0.038 1.932 1.00 93.75 72 SER A CA 1
ATOM 561 C C . SER A 1 72 ? -5.789 0.516 3.232 1.00 93.75 72 SER A C 1
ATOM 563 O O . SER A 1 72 ? -6.376 -0.229 4.019 1.00 93.75 72 SER A O 1
ATOM 565 N N . MET A 1 73 ? -5.719 1.833 3.445 1.00 91.88 73 MET A N 1
ATOM 566 C CA . MET A 1 73 ? -6.349 2.493 4.597 1.00 91.88 73 MET A CA 1
ATOM 567 C C . MET A 1 73 ? -7.881 2.463 4.525 1.00 91.88 73 MET A C 1
ATOM 569 O O . MET A 1 73 ? -8.561 2.227 5.524 1.00 91.88 73 MET A O 1
ATOM 573 N N . LEU A 1 74 ? -8.443 2.683 3.337 1.00 92.81 74 LEU A N 1
ATOM 574 C CA . LEU A 1 74 ? -9.885 2.608 3.103 1.00 92.81 74 LEU A CA 1
ATOM 575 C C . LEU A 1 74 ? -10.425 1.171 3.258 1.00 92.81 74 LEU A C 1
ATOM 577 O O . LEU A 1 74 ? -11.549 1.001 3.727 1.00 92.81 74 LEU A O 1
ATOM 581 N N . ILE A 1 75 ? -9.628 0.139 2.947 1.00 93.38 75 ILE A N 1
ATOM 582 C CA . ILE A 1 75 ? -9.953 -1.270 3.231 1.00 93.38 75 ILE A CA 1
ATOM 583 C C . ILE A 1 75 ? -10.095 -1.477 4.737 1.00 93.38 75 ILE A C 1
ATOM 585 O O . ILE A 1 75 ? -11.063 -2.100 5.178 1.00 93.38 75 ILE A O 1
ATOM 589 N N . LEU A 1 76 ? -9.178 -0.924 5.538 1.00 91.19 76 LEU A N 1
ATOM 590 C CA . LEU A 1 76 ? -9.286 -1.008 6.991 1.00 91.19 76 LEU A CA 1
ATOM 591 C C . LEU A 1 76 ? -10.581 -0.346 7.483 1.00 91.19 76 LEU A C 1
ATOM 593 O O . LEU A 1 76 ? -11.312 -0.960 8.260 1.00 91.19 76 LEU A O 1
ATOM 597 N N . LYS A 1 77 ? -10.923 0.840 6.971 1.00 90.62 77 LYS A N 1
ATOM 598 C CA . LYS A 1 77 ? -12.198 1.504 7.284 1.00 90.62 77 LYS A CA 1
ATOM 599 C C . LYS A 1 77 ? -13.413 0.651 6.917 1.00 90.62 77 LYS A C 1
ATOM 601 O O . LYS A 1 77 ? -14.289 0.430 7.751 1.00 90.62 77 LYS A O 1
ATOM 606 N N . LEU A 1 78 ? -13.451 0.130 5.692 1.00 91.12 78 LEU A N 1
ATOM 607 C CA . LEU A 1 78 ? -14.529 -0.743 5.227 1.00 91.12 78 LEU A CA 1
ATOM 608 C C . LEU A 1 78 ? -14.662 -1.991 6.116 1.00 91.12 78 LEU A C 1
ATOM 610 O O . LEU A 1 78 ? -15.770 -2.412 6.447 1.00 91.12 78 LEU A O 1
ATOM 614 N N . SER A 1 79 ? -13.535 -2.563 6.540 1.00 90.25 79 SER A N 1
ATOM 615 C CA . SER A 1 79 ? -13.511 -3.723 7.431 1.00 90.25 79 SER A CA 1
ATOM 616 C C . SER A 1 79 ? -14.007 -3.399 8.846 1.00 90.25 79 SER A C 1
ATOM 618 O O . SER A 1 79 ? -14.697 -4.219 9.455 1.00 90.25 79 SER A O 1
ATOM 620 N N . ALA A 1 80 ? -13.710 -2.199 9.362 1.00 87.50 80 ALA A N 1
ATOM 621 C CA . ALA A 1 80 ? -14.242 -1.708 10.632 1.00 87.50 80 ALA A CA 1
ATOM 622 C C . ALA A 1 80 ? -15.768 -1.542 10.566 1.00 87.50 80 ALA A C 1
ATOM 624 O O . ALA A 1 80 ? -16.459 -1.822 11.534 1.00 87.50 80 ALA A O 1
ATOM 625 N N . GLN A 1 81 ? -16.302 -1.221 9.386 1.00 87.31 81 GLN A N 1
ATOM 626 C CA . GLN A 1 81 ? -17.736 -1.145 9.097 1.00 87.31 81 GLN A CA 1
ATOM 627 C C . GLN A 1 81 ? -18.343 -2.488 8.635 1.00 87.31 81 GLN A C 1
ATOM 629 O O . GLN A 1 81 ? -19.339 -2.515 7.911 1.00 87.31 81 GLN A O 1
ATOM 634 N N . HIS A 1 82 ? -17.749 -3.624 9.016 1.00 87.50 82 HIS A N 1
ATOM 635 C CA . HIS A 1 82 ? -18.233 -4.980 8.706 1.00 87.50 82 HIS A CA 1
ATOM 636 C C . HIS A 1 82 ? -18.423 -5.297 7.213 1.00 87.50 82 HIS A C 1
ATOM 638 O O . HIS A 1 82 ? -19.252 -6.149 6.847 1.00 87.50 82 HIS A O 1
ATOM 644 N N . TRP A 1 83 ? -17.609 -4.673 6.360 1.00 90.19 83 TRP A N 1
ATOM 645 C CA . TRP A 1 83 ? -17.644 -4.824 4.904 1.00 90.19 83 TRP A CA 1
ATOM 646 C C . TRP A 1 83 ? -18.911 -4.252 4.253 1.00 90.19 83 TRP A C 1
ATOM 648 O O . TRP A 1 83 ? -19.285 -4.655 3.152 1.00 90.19 83 TRP A O 1
ATOM 658 N N . ASP A 1 84 ? -19.585 -3.318 4.926 1.00 87.00 84 ASP A N 1
ATOM 659 C CA . ASP A 1 84 ? -20.746 -2.619 4.385 1.00 87.00 84 ASP A CA 1
ATOM 660 C C . ASP A 1 84 ? -20.318 -1.436 3.504 1.00 87.00 84 ASP A C 1
ATOM 662 O O . ASP A 1 84 ? -19.980 -0.354 3.987 1.00 87.00 84 ASP A O 1
ATOM 666 N N . LYS A 1 85 ? -20.368 -1.630 2.179 1.00 81.56 85 LYS A N 1
ATOM 667 C CA . LYS A 1 85 ? -19.983 -0.596 1.205 1.00 81.56 85 LYS A CA 1
ATOM 668 C C . LYS A 1 85 ? -20.826 0.679 1.290 1.00 81.56 85 LYS A C 1
ATOM 670 O O . LYS A 1 85 ? -20.347 1.732 0.881 1.00 81.56 85 LYS A O 1
ATOM 675 N N . SER A 1 86 ? -22.064 0.594 1.788 1.00 81.94 86 SER A N 1
ATOM 676 C CA . SER A 1 86 ? -22.955 1.758 1.882 1.00 81.94 86 SER A CA 1
ATOM 677 C C . SER A 1 86 ? -22.478 2.770 2.923 1.00 81.94 86 SER A C 1
ATOM 679 O O . SER A 1 86 ? -22.821 3.943 2.842 1.00 81.94 86 SER A O 1
ATOM 681 N N . LYS A 1 87 ? -21.639 2.328 3.869 1.00 79.25 87 LYS A N 1
ATOM 682 C CA . LYS A 1 87 ? -21.068 3.159 4.935 1.00 79.25 87 LYS A CA 1
ATOM 683 C C . LYS A 1 87 ? -19.693 3.735 4.589 1.00 79.25 87 LYS A C 1
ATOM 685 O O . LYS A 1 87 ? -19.172 4.570 5.333 1.00 79.25 87 LYS A O 1
ATOM 690 N N . LEU A 1 88 ? -19.115 3.309 3.463 1.00 79.44 88 LEU A N 1
ATOM 691 C CA . LEU A 1 88 ? -17.812 3.781 3.004 1.00 79.44 88 LEU A CA 1
ATOM 692 C C . LEU A 1 88 ? -17.912 5.136 2.293 1.00 79.44 88 LEU A C 1
ATOM 694 O O . LEU A 1 88 ? -17.013 5.962 2.437 1.00 79.44 88 LEU A O 1
ATOM 698 N N . PHE A 1 89 ? -18.998 5.359 1.545 1.00 80.25 89 PHE A N 1
ATOM 699 C CA . PHE A 1 89 ? -19.206 6.555 0.732 1.00 80.25 89 PHE A CA 1
ATOM 700 C C . PHE A 1 89 ? -20.584 7.193 0.971 1.00 80.25 89 PHE A C 1
ATOM 702 O O . PHE A 1 89 ? -21.553 6.466 1.176 1.00 80.25 89 PHE A O 1
ATOM 709 N N . PRO A 1 90 ? -20.699 8.532 0.858 1.00 82.56 90 PRO A N 1
ATOM 710 C CA . PRO A 1 90 ? -19.616 9.477 0.577 1.00 82.56 90 PRO A CA 1
ATOM 711 C C . PRO A 1 90 ? -18.683 9.673 1.782 1.00 82.56 90 PRO A C 1
ATOM 713 O O . PRO A 1 90 ? -19.108 9.600 2.931 1.00 82.56 90 PRO A O 1
ATOM 716 N N . LEU A 1 91 ? -17.402 9.944 1.508 1.00 85.75 91 LEU A N 1
ATOM 717 C CA . LEU A 1 91 ? -16.467 10.377 2.547 1.00 85.75 91 LEU A CA 1
ATOM 718 C C . LEU A 1 91 ? -16.892 11.749 3.081 1.00 85.75 91 LEU A C 1
ATOM 720 O O . LEU A 1 91 ? -17.308 12.620 2.310 1.00 85.75 91 LEU A O 1
ATOM 724 N N . THR A 1 92 ? -16.738 11.953 4.384 1.00 88.94 92 THR A N 1
ATOM 725 C CA . THR A 1 92 ? -16.922 13.270 5.007 1.00 88.94 92 THR A CA 1
ATOM 726 C C . THR A 1 92 ? -15.835 14.243 4.539 1.00 88.94 92 THR A C 1
ATOM 728 O O . THR A 1 92 ? -14.758 13.828 4.104 1.00 88.94 92 THR A O 1
ATOM 731 N N . ASP A 1 93 ? -16.068 15.552 4.647 1.00 90.06 93 ASP A N 1
ATOM 732 C CA . ASP A 1 93 ? -15.065 16.545 4.227 1.00 90.06 93 ASP A CA 1
ATOM 733 C C . ASP A 1 93 ? -13.784 16.472 5.066 1.00 90.06 93 ASP A C 1
ATOM 735 O O . ASP A 1 93 ? -12.683 16.630 4.536 1.00 90.06 93 ASP A O 1
ATOM 739 N N . PHE A 1 94 ? -13.911 16.121 6.349 1.00 88.12 94 PHE A N 1
ATOM 740 C CA . PHE A 1 94 ? -12.769 15.825 7.213 1.00 88.12 94 PHE A CA 1
ATOM 741 C C . PHE A 1 94 ? -11.933 14.654 6.680 1.00 88.12 94 PHE A C 1
ATOM 743 O O . PHE A 1 94 ? -10.705 14.724 6.665 1.00 88.12 94 PHE A O 1
ATOM 750 N N . GLU A 1 95 ? -12.580 13.582 6.222 1.00 89.31 95 GLU A N 1
ATOM 751 C CA . GLU A 1 95 ? -11.890 12.405 5.686 1.00 89.31 95 GLU A CA 1
ATOM 752 C C . GLU A 1 95 ? -11.203 12.717 4.362 1.00 89.31 95 GLU A C 1
ATOM 754 O O . GLU A 1 95 ? -10.035 12.375 4.198 1.00 89.31 95 GLU A O 1
ATOM 759 N N . LYS A 1 96 ? -11.878 13.422 3.445 1.00 90.44 96 LYS A N 1
ATOM 760 C CA . LYS A 1 96 ? -11.271 13.871 2.181 1.00 90.44 96 LYS A CA 1
ATOM 761 C C . LYS A 1 96 ? -10.016 14.706 2.440 1.00 90.44 96 LYS A C 1
ATOM 763 O O . LYS A 1 96 ? -8.965 14.423 1.868 1.00 90.44 96 LYS A O 1
ATOM 768 N N . LEU A 1 97 ? -10.113 15.695 3.334 1.00 92.19 97 LEU A N 1
ATOM 769 C CA . LEU A 1 97 ? -8.981 16.536 3.722 1.00 92.19 97 LEU A CA 1
ATOM 770 C C . LEU A 1 97 ? -7.861 15.705 4.358 1.00 92.19 97 LEU A C 1
ATOM 772 O O . LEU A 1 97 ? -6.697 15.887 4.015 1.00 92.19 97 LEU A O 1
ATOM 776 N N . SER A 1 98 ? -8.203 14.763 5.237 1.00 91.00 98 SER A N 1
ATOM 777 C CA . SER A 1 98 ? -7.226 13.893 5.900 1.00 91.00 98 SER A CA 1
ATOM 778 C C . SER A 1 98 ? -6.470 13.019 4.901 1.00 91.00 98 SER A C 1
ATOM 780 O O . SER A 1 98 ? -5.243 12.968 4.949 1.00 91.00 98 SER A O 1
ATOM 782 N N . TYR A 1 99 ? -7.167 12.381 3.955 1.00 91.56 99 TYR A N 1
ATOM 783 C CA . TYR A 1 99 ? -6.520 11.598 2.899 1.00 91.56 99 TYR A CA 1
ATOM 784 C C . TYR A 1 99 ? -5.648 12.464 1.990 1.00 91.56 99 TYR A C 1
ATOM 786 O O . TYR A 1 99 ? -4.560 12.032 1.619 1.00 91.56 99 TYR A O 1
ATOM 794 N N . MET A 1 100 ? -6.068 13.694 1.679 1.00 92.44 100 MET A N 1
ATOM 795 C CA . MET A 1 100 ? -5.249 14.634 0.911 1.00 92.44 100 MET A CA 1
ATOM 796 C C . MET A 1 100 ? -3.970 15.024 1.665 1.00 92.44 100 MET A C 1
ATOM 798 O O . MET A 1 100 ? -2.884 14.971 1.096 1.00 92.44 100 MET A O 1
ATOM 802 N N . VAL A 1 101 ? -4.071 15.365 2.954 1.00 92.69 101 VAL A N 1
ATOM 803 C CA . VAL A 1 101 ? -2.906 15.691 3.796 1.00 92.69 101 VAL A CA 1
ATOM 804 C C . VAL A 1 101 ? -1.954 14.499 3.898 1.00 92.69 101 VAL A C 1
ATOM 806 O O . VAL A 1 101 ? -0.742 14.670 3.776 1.00 92.69 101 VAL A O 1
ATOM 809 N N . ILE A 1 102 ? -2.484 13.286 4.068 1.00 91.94 102 IL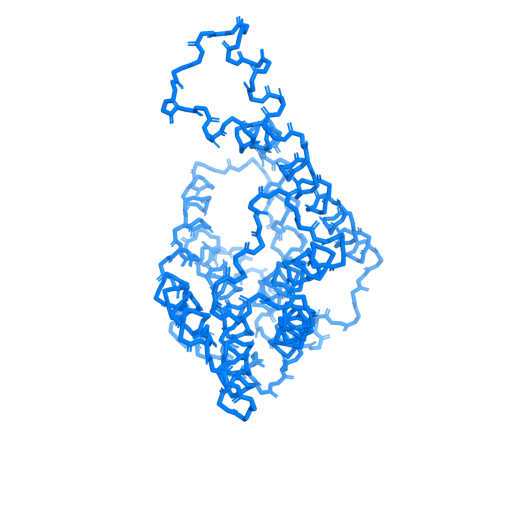E A N 1
ATOM 810 C CA . ILE A 1 102 ? -1.685 12.056 4.080 1.00 91.94 102 ILE A CA 1
ATOM 811 C C . ILE A 1 102 ? -0.984 11.850 2.736 1.00 91.94 102 ILE A C 1
ATOM 813 O O . ILE A 1 102 ? 0.216 11.594 2.723 1.00 91.94 102 ILE A O 1
ATOM 817 N N . ALA A 1 103 ? -1.690 12.018 1.616 1.00 92.75 103 ALA A N 1
ATOM 818 C CA . ALA A 1 103 ? -1.108 11.877 0.285 1.00 92.75 103 ALA A CA 1
ATOM 819 C C . ALA A 1 103 ? 0.043 12.868 0.059 1.00 92.75 103 ALA A C 1
ATOM 821 O O . ALA A 1 103 ? 1.121 12.474 -0.381 1.00 92.75 103 ALA A O 1
ATOM 822 N N . LEU A 1 104 ? -0.153 14.137 0.432 1.00 93.75 104 LEU A N 1
ATOM 823 C CA . LEU A 1 104 ? 0.884 15.167 0.357 1.00 93.75 104 LEU A CA 1
ATOM 824 C C . LEU A 1 104 ? 2.071 14.859 1.278 1.00 93.75 104 LEU A C 1
ATOM 826 O O . LEU A 1 104 ? 3.215 15.067 0.887 1.00 93.75 104 LEU A O 1
ATOM 830 N N . THR A 1 105 ? 1.815 14.329 2.476 1.00 91.88 105 THR A N 1
ATOM 831 C CA . THR A 1 105 ? 2.868 13.951 3.433 1.00 91.88 105 THR A CA 1
ATOM 832 C C . THR A 1 105 ? 3.702 12.787 2.907 1.00 91.88 105 THR A C 1
ATOM 834 O O . THR A 1 105 ? 4.927 12.835 2.971 1.00 91.88 105 THR A O 1
ATOM 837 N N . ILE A 1 106 ? 3.055 11.761 2.346 1.00 91.62 106 ILE A N 1
ATOM 838 C CA . ILE A 1 106 ? 3.737 10.627 1.709 1.00 91.62 106 ILE A CA 1
ATOM 839 C C . ILE A 1 106 ? 4.564 11.120 0.525 1.00 91.62 106 ILE A C 1
ATOM 841 O O . ILE A 1 106 ? 5.737 10.782 0.424 1.00 91.62 106 ILE A O 1
ATOM 845 N N . LEU A 1 107 ? 3.988 11.958 -0.339 1.00 91.88 107 LEU A N 1
ATOM 846 C CA . LEU A 1 107 ? 4.696 12.518 -1.486 1.00 91.88 107 LEU A CA 1
ATOM 847 C C . LEU A 1 107 ? 5.923 13.332 -1.051 1.00 91.88 107 LEU A C 1
ATOM 849 O O . LEU A 1 107 ? 7.007 13.148 -1.598 1.00 91.88 107 LEU A O 1
ATOM 853 N N . ALA A 1 108 ? 5.778 14.183 -0.033 1.00 90.56 108 ALA A N 1
ATOM 854 C CA . ALA A 1 108 ? 6.886 14.947 0.531 1.00 90.56 108 ALA A CA 1
ATOM 855 C C . ALA A 1 108 ? 7.971 14.033 1.121 1.00 90.56 108 ALA A C 1
ATOM 857 O O . ALA A 1 108 ? 9.156 14.284 0.912 1.00 90.56 108 ALA A O 1
ATOM 858 N N . ALA A 1 109 ? 7.583 12.956 1.812 1.00 90.62 109 ALA A N 1
ATOM 859 C CA . ALA A 1 109 ? 8.519 11.974 2.352 1.00 90.62 109 ALA A CA 1
ATOM 860 C C . ALA A 1 109 ? 9.273 11.225 1.242 1.00 90.62 109 ALA A C 1
ATOM 862 O O . ALA A 1 109 ? 10.484 11.043 1.345 1.00 90.62 109 ALA A O 1
ATOM 863 N N . LEU A 1 110 ? 8.589 10.841 0.163 1.00 89.19 110 LEU A N 1
ATOM 864 C CA . LEU A 1 110 ? 9.210 10.187 -0.989 1.00 89.19 110 LEU A CA 1
ATOM 865 C C . LEU A 1 110 ? 10.199 11.123 -1.694 1.00 89.19 110 LEU A C 1
ATOM 867 O O . LEU A 1 110 ? 11.351 10.750 -1.888 1.00 89.19 110 LEU A O 1
ATOM 871 N N . ILE A 1 111 ? 9.801 12.368 -1.977 1.00 88.19 111 ILE A N 1
ATOM 872 C CA . ILE A 1 111 ? 10.688 13.402 -2.538 1.00 88.19 111 ILE A CA 1
ATOM 873 C C . ILE A 1 111 ? 11.899 13.631 -1.625 1.00 88.19 111 ILE A C 1
ATOM 875 O O . ILE A 1 111 ? 13.030 13.715 -2.105 1.00 88.19 111 ILE A O 1
ATOM 879 N N . PHE A 1 112 ? 11.681 13.709 -0.309 1.00 88.50 112 PHE A N 1
ATOM 880 C CA . PHE A 1 112 ? 12.756 13.852 0.667 1.00 88.50 112 PHE A CA 1
ATOM 881 C C . PHE A 1 112 ? 13.767 12.708 0.564 1.00 88.50 112 PHE A C 1
ATOM 883 O O . PHE A 1 112 ? 14.963 12.965 0.443 1.00 88.50 112 PHE A O 1
ATOM 890 N N . VAL A 1 113 ? 13.301 11.456 0.573 1.00 86.25 113 VAL A N 1
ATOM 891 C CA . VAL A 1 113 ? 14.178 10.281 0.484 1.00 86.25 113 VAL A CA 1
ATOM 892 C C . VAL A 1 113 ? 14.928 10.259 -0.846 1.00 86.25 113 VAL A C 1
ATOM 894 O O . VAL A 1 113 ? 16.147 10.102 -0.835 1.00 86.25 113 VAL A O 1
ATOM 897 N N . THR A 1 114 ? 14.234 10.480 -1.966 1.00 83.81 114 THR A N 1
ATOM 898 C CA . THR A 1 114 ? 14.818 10.409 -3.312 1.00 83.81 114 THR A CA 1
ATOM 899 C C . THR A 1 114 ? 15.868 11.493 -3.561 1.00 83.81 114 THR A C 1
ATOM 901 O O . THR A 1 114 ? 16.935 11.189 -4.084 1.00 83.81 114 THR A O 1
ATOM 904 N N . TYR A 1 115 ? 15.598 12.749 -3.189 1.00 84.12 115 TYR A N 1
ATOM 905 C CA . TYR A 1 115 ? 16.457 13.880 -3.574 1.00 84.12 115 TYR A CA 1
ATOM 906 C C . TYR A 1 115 ? 17.368 14.393 -2.459 1.00 84.12 115 TYR A C 1
ATOM 908 O O . TYR A 1 115 ? 18.445 14.920 -2.733 1.00 84.12 115 TYR A O 1
ATOM 916 N N . TYR A 1 116 ? 16.957 14.253 -1.200 1.00 84.25 116 TYR A N 1
ATOM 917 C CA . TYR A 1 116 ? 17.662 14.842 -0.059 1.00 84.25 116 TYR A CA 1
ATOM 918 C C . TYR A 1 116 ? 18.228 13.792 0.898 1.00 84.25 116 TYR A C 1
ATOM 920 O O . TYR A 1 116 ? 19.078 14.123 1.728 1.00 84.25 116 TYR A O 1
ATOM 928 N N . GLY A 1 117 ? 17.804 12.529 0.781 1.00 83.56 117 GLY A N 1
ATOM 929 C CA . GLY A 1 117 ? 18.221 11.439 1.657 1.00 83.56 117 GLY A CA 1
ATOM 930 C C . GLY A 1 117 ? 19.738 11.279 1.694 1.00 83.56 117 GLY A C 1
ATOM 931 O O . GLY A 1 117 ? 20.330 11.308 2.772 1.00 83.56 117 GLY A O 1
ATOM 932 N N . GLN A 1 118 ? 20.385 11.197 0.529 1.00 82.81 118 GLN A N 1
ATOM 933 C CA . GLN A 1 118 ? 21.836 11.007 0.437 1.00 82.81 118 GLN A CA 1
ATOM 934 C C . GLN A 1 118 ? 22.625 12.207 0.985 1.00 82.81 118 GLN A C 1
ATOM 936 O O . GLN A 1 118 ? 23.539 12.023 1.788 1.00 82.81 118 GLN A O 1
ATOM 941 N N . ALA A 1 119 ? 22.253 13.433 0.603 1.00 83.50 119 ALA A N 1
ATOM 942 C CA . ALA A 1 119 ? 22.939 14.649 1.045 1.00 83.50 119 ALA A CA 1
ATOM 943 C C . ALA A 1 119 ? 22.829 14.857 2.566 1.00 83.50 119 ALA A C 1
ATOM 945 O O . ALA A 1 119 ? 23.825 15.148 3.233 1.00 83.50 119 ALA A O 1
ATOM 946 N N . ASN A 1 120 ? 21.637 14.645 3.135 1.00 82.62 120 ASN A N 1
ATOM 947 C CA . ASN A 1 120 ? 21.431 14.727 4.581 1.00 82.62 120 ASN A CA 1
ATOM 948 C C . ASN A 1 120 ? 22.179 13.620 5.325 1.00 82.62 120 ASN A C 1
ATOM 950 O O . ASN A 1 120 ? 22.793 13.886 6.356 1.00 82.62 120 ASN A O 1
ATOM 954 N N . THR A 1 121 ? 22.183 12.400 4.783 1.00 85.25 121 THR A N 1
ATOM 955 C CA . THR A 1 121 ? 22.940 11.274 5.345 1.00 85.25 121 THR A CA 1
ATOM 956 C C . THR A 1 121 ? 24.432 11.591 5.400 1.00 85.25 121 THR A C 1
ATOM 958 O O . THR A 1 121 ? 25.034 11.488 6.465 1.00 85.25 121 THR A O 1
ATOM 961 N N . ALA A 1 122 ? 25.019 12.069 4.298 1.00 84.56 122 ALA A N 1
ATOM 962 C CA . ALA A 1 122 ? 26.428 12.458 4.246 1.00 84.56 122 ALA A CA 1
ATOM 963 C C . ALA A 1 122 ? 26.761 13.582 5.246 1.00 84.56 122 ALA A C 1
ATOM 965 O O . ALA A 1 122 ? 27.769 13.510 5.950 1.00 84.56 122 ALA A O 1
ATOM 966 N N . SER A 1 123 ? 25.889 14.592 5.362 1.00 85.38 123 SER A N 1
ATOM 967 C CA . SER A 1 123 ? 26.061 15.680 6.333 1.00 85.38 123 SER A CA 1
ATOM 968 C C . SER A 1 123 ? 26.032 15.187 7.783 1.00 85.38 123 SER A C 1
ATOM 970 O O . SER A 1 123 ? 26.824 15.649 8.604 1.00 85.38 123 SER A O 1
ATOM 972 N N . LEU A 1 124 ? 25.134 14.254 8.109 1.00 85.00 124 LEU A N 1
ATOM 973 C CA . LEU A 1 124 ? 24.993 13.712 9.460 1.00 85.00 124 LEU A CA 1
ATOM 974 C C . LEU A 1 124 ? 26.137 12.765 9.827 1.00 85.00 124 LEU A C 1
ATOM 976 O O . LEU A 1 124 ? 26.653 12.869 10.936 1.00 85.00 124 LEU A O 1
ATOM 980 N N . ILE A 1 125 ? 26.586 11.910 8.903 1.00 85.56 125 ILE A N 1
ATOM 981 C CA . ILE A 1 125 ? 27.770 11.059 9.107 1.00 85.56 125 ILE A CA 1
ATOM 982 C C . ILE A 1 125 ? 28.989 11.925 9.426 1.00 85.56 125 ILE A C 1
ATOM 984 O O . ILE A 1 125 ? 29.680 11.664 10.407 1.00 85.56 125 ILE A O 1
ATOM 988 N N . GLY A 1 126 ? 29.204 13.000 8.659 1.00 82.69 126 GLY A N 1
ATOM 989 C CA . GLY A 1 126 ? 30.320 13.922 8.879 1.00 82.69 126 GLY A CA 1
ATOM 990 C C . GLY A 1 126 ? 30.255 14.708 10.195 1.00 82.69 126 GLY A C 1
ATOM 991 O O . GLY A 1 126 ? 31.268 15.257 10.613 1.00 82.69 126 GLY A O 1
ATOM 992 N N . LYS A 1 127 ? 29.088 14.775 10.852 1.00 88.94 127 LYS A N 1
ATOM 993 C CA . LYS A 1 127 ? 28.891 15.496 12.124 1.00 88.94 127 LYS A CA 1
ATOM 994 C C . LYS A 1 127 ? 28.846 14.593 13.354 1.00 88.94 127 LYS A C 1
ATOM 996 O O . LYS A 1 127 ? 29.207 15.052 14.431 1.00 88.94 127 LYS A O 1
ATOM 1001 N N . PHE A 1 128 ? 28.352 13.364 13.215 1.00 87.56 128 PHE A N 1
ATOM 1002 C CA . PHE A 1 128 ? 27.992 12.499 14.345 1.00 87.56 128 PHE A CA 1
ATOM 1003 C C . PHE A 1 128 ? 28.701 11.137 14.340 1.00 87.56 128 PHE A C 1
ATOM 1005 O O . PHE A 1 128 ? 28.294 10.265 15.099 1.00 87.56 128 PHE A O 1
ATOM 1012 N N . GLU A 1 129 ? 29.719 10.941 13.492 1.00 87.25 129 GLU A N 1
ATOM 1013 C CA . GLU A 1 129 ? 30.485 9.681 13.388 1.00 87.25 129 GLU A CA 1
ATOM 1014 C C . GLU A 1 129 ? 29.573 8.442 13.277 1.00 87.25 129 GLU A C 1
ATOM 1016 O O . GLU A 1 129 ? 29.786 7.409 13.911 1.00 87.25 129 GLU A O 1
ATOM 1021 N N . ILE A 1 130 ? 28.501 8.560 12.486 1.00 85.31 130 ILE A N 1
ATOM 1022 C CA . ILE A 1 130 ? 27.500 7.497 12.342 1.00 85.31 130 ILE A CA 1
ATOM 1023 C C . ILE A 1 130 ? 28.158 6.275 11.674 1.00 85.31 130 ILE A C 1
ATOM 1025 O O . ILE A 1 130 ? 28.747 6.434 10.601 1.00 85.31 130 ILE A O 1
ATOM 1029 N N . PRO A 1 131 ? 28.017 5.059 12.244 1.00 87.75 131 PRO A N 1
ATOM 1030 C CA . PRO A 1 131 ? 28.518 3.831 11.635 1.00 87.75 131 PRO A CA 1
ATOM 1031 C C . PRO A 1 131 ? 28.012 3.646 10.201 1.00 87.75 131 PRO A C 1
ATOM 1033 O O . PRO A 1 131 ? 26.839 3.897 9.902 1.00 87.75 131 PRO A O 1
ATOM 1036 N N . SER A 1 132 ? 28.888 3.175 9.313 1.00 84.44 132 SER A N 1
ATOM 1037 C CA . SER A 1 132 ? 28.577 2.998 7.887 1.00 84.44 132 SER A CA 1
ATOM 1038 C C . SER A 1 132 ? 27.408 2.036 7.639 1.00 84.44 132 SER A C 1
ATOM 1040 O O . SER A 1 132 ? 26.657 2.196 6.681 1.00 84.44 132 SER A O 1
ATOM 1042 N N . GLU A 1 133 ? 27.193 1.097 8.556 1.00 87.12 133 GLU A N 1
ATOM 1043 C CA . GLU A 1 133 ? 26.109 0.119 8.560 1.00 87.12 133 GLU A CA 1
ATOM 1044 C C . GLU A 1 133 ? 24.743 0.770 8.819 1.00 87.12 133 GLU A C 1
ATOM 1046 O O . GLU A 1 133 ? 23.712 0.260 8.380 1.00 87.12 133 GLU A O 1
ATOM 1051 N N . LEU A 1 134 ? 24.722 1.907 9.523 1.00 84.31 134 LEU A N 1
ATOM 1052 C CA . LEU A 1 134 ? 23.505 2.654 9.845 1.00 84.31 134 LEU A CA 1
ATOM 1053 C C . LEU A 1 134 ? 23.205 3.762 8.831 1.00 84.31 134 LEU A C 1
ATOM 1055 O O . LEU A 1 134 ? 22.065 4.225 8.761 1.00 84.31 134 LEU A O 1
ATOM 1059 N N . ALA A 1 135 ? 24.192 4.159 8.024 1.00 83.75 135 ALA A N 1
ATOM 1060 C CA . ALA A 1 135 ? 24.064 5.215 7.023 1.00 83.75 135 ALA A CA 1
ATOM 1061 C C . ALA A 1 135 ? 22.842 5.049 6.094 1.00 83.75 135 ALA A C 1
ATOM 1063 O O . ALA A 1 135 ? 22.089 6.016 5.953 1.00 83.75 135 ALA A O 1
ATOM 1064 N N . PRO A 1 136 ? 22.546 3.860 5.525 1.00 83.44 136 PRO A N 1
ATOM 1065 C CA . PRO A 1 136 ? 21.388 3.692 4.640 1.00 83.44 136 PRO A CA 1
ATOM 1066 C C . PRO A 1 136 ? 20.037 3.937 5.329 1.00 83.44 136 PRO A C 1
ATOM 1068 O O . PRO A 1 136 ? 19.051 4.256 4.667 1.00 83.44 136 PRO A O 1
ATOM 1071 N N . PHE A 1 137 ? 19.978 3.811 6.658 1.00 85.50 137 PHE A N 1
ATOM 1072 C CA . PHE A 1 137 ? 18.750 3.959 7.438 1.00 85.50 137 PHE A CA 1
ATOM 1073 C C . PHE A 1 137 ? 18.522 5.384 7.945 1.00 85.50 137 PHE A C 1
ATOM 1075 O O . PHE A 1 137 ? 17.436 5.681 8.440 1.00 85.50 137 PHE A O 1
ATOM 1082 N N . VAL A 1 138 ? 19.496 6.289 7.809 1.00 86.94 138 VAL A N 1
ATOM 1083 C CA . VAL A 1 138 ? 19.393 7.669 8.312 1.00 86.94 138 VAL A C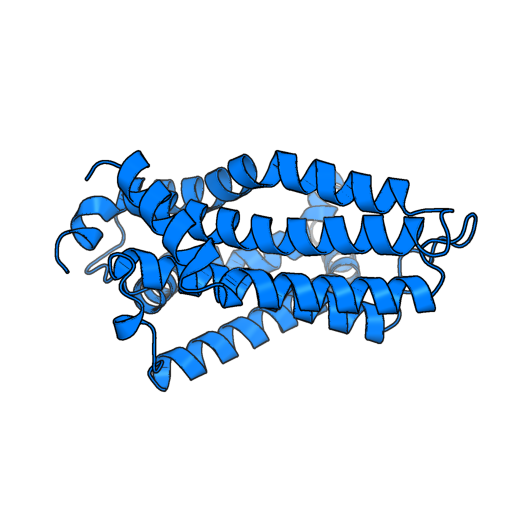A 1
ATOM 1084 C C . VAL A 1 138 ? 18.158 8.410 7.773 1.00 86.94 138 VAL A C 1
ATOM 1086 O O . VAL A 1 138 ? 17.428 8.977 8.591 1.00 86.94 138 VAL A O 1
ATOM 1089 N N . PRO A 1 139 ? 17.829 8.380 6.462 1.00 86.94 139 PRO A N 1
ATOM 1090 C CA . PRO A 1 139 ? 16.622 9.039 5.961 1.00 86.94 139 PRO A CA 1
ATOM 1091 C C . PRO A 1 139 ? 15.347 8.475 6.596 1.00 86.94 139 PRO A C 1
ATOM 1093 O O . PRO A 1 139 ? 14.445 9.229 6.955 1.00 86.94 139 PRO A O 1
ATOM 1096 N N . LEU A 1 140 ? 15.296 7.154 6.792 1.00 84.94 140 LEU A N 1
ATOM 1097 C CA . LEU A 1 140 ? 14.171 6.489 7.441 1.00 84.94 140 LEU A CA 1
ATOM 1098 C C . LEU A 1 140 ? 14.056 6.906 8.913 1.00 84.94 140 LEU A C 1
ATOM 1100 O O . LEU A 1 140 ? 12.963 7.227 9.366 1.00 84.94 140 LEU A O 1
ATOM 1104 N N . LEU A 1 141 ? 15.166 6.966 9.652 1.00 85.31 141 LEU A N 1
ATOM 1105 C CA . LEU A 1 141 ? 15.174 7.400 11.053 1.00 85.31 141 LEU A CA 1
ATOM 1106 C C . LEU A 1 141 ? 14.660 8.836 11.214 1.00 85.31 141 LEU A C 1
ATOM 1108 O O . LEU A 1 141 ? 13.889 9.105 12.135 1.00 85.31 141 LEU A O 1
ATOM 1112 N N . ILE A 1 142 ? 15.023 9.740 10.295 1.00 86.75 142 ILE A N 1
ATOM 1113 C CA . ILE A 1 142 ? 14.504 11.117 10.272 1.00 86.75 142 ILE A CA 1
ATOM 1114 C C . ILE A 1 142 ? 12.978 11.113 10.115 1.00 86.75 142 ILE A C 1
ATOM 1116 O O . ILE A 1 142 ? 12.284 11.816 10.849 1.00 86.75 142 ILE A O 1
ATOM 1120 N N . LEU A 1 143 ? 12.447 10.299 9.198 1.00 86.81 143 LEU A N 1
ATOM 1121 C CA . LEU A 1 143 ? 11.003 10.192 8.962 1.00 86.81 143 LEU A CA 1
ATOM 1122 C C . LEU A 1 143 ? 10.251 9.506 10.113 1.00 86.81 143 LEU A C 1
ATOM 1124 O O . LEU A 1 143 ? 9.094 9.834 10.376 1.00 86.81 143 LEU A O 1
ATOM 1128 N N . LEU A 1 144 ? 10.897 8.579 10.821 1.00 86.31 144 LEU A N 1
ATOM 1129 C CA . LEU A 1 144 ? 10.307 7.875 11.961 1.00 86.31 144 LEU A CA 1
ATOM 1130 C C . LEU A 1 144 ? 10.318 8.709 13.247 1.00 86.31 144 LEU A C 1
ATOM 1132 O O . LEU A 1 144 ? 9.490 8.474 14.127 1.00 86.31 144 LEU A O 1
ATOM 1136 N N . LEU A 1 145 ? 11.202 9.700 13.379 1.00 87.44 145 LEU A N 1
ATOM 1137 C CA . LEU A 1 145 ? 11.319 10.489 14.607 1.00 87.44 145 LEU A CA 1
ATOM 1138 C C . LEU A 1 145 ? 10.004 11.205 14.993 1.00 87.44 145 LEU A C 1
ATOM 1140 O O . LEU A 1 145 ? 9.578 11.056 16.142 1.00 87.44 145 LEU A O 1
ATOM 1144 N N . PRO A 1 146 ? 9.281 11.894 14.082 1.00 86.06 146 PRO A N 1
ATOM 1145 C CA . PRO A 1 146 ? 7.951 12.421 14.386 1.00 86.06 146 PRO A CA 1
ATOM 1146 C C . PRO A 1 146 ? 6.947 11.333 14.779 1.00 86.06 146 PRO A C 1
ATOM 1148 O O . PRO A 1 146 ? 6.116 11.568 15.656 1.00 86.06 146 PRO A O 1
ATOM 1151 N N . MET A 1 147 ? 7.032 10.138 14.178 1.00 83.94 147 MET A N 1
ATOM 1152 C CA . MET A 1 147 ? 6.166 9.010 14.540 1.00 83.94 147 MET A CA 1
ATOM 1153 C C . MET A 1 147 ? 6.408 8.544 15.975 1.00 83.94 147 MET A C 1
ATOM 1155 O O . MET A 1 147 ? 5.455 8.182 16.658 1.00 83.94 147 MET A O 1
ATOM 1159 N N . ILE A 1 148 ? 7.651 8.608 16.453 1.00 86.00 148 ILE A N 1
ATOM 1160 C CA . ILE A 1 148 ? 8.015 8.272 17.833 1.00 86.00 148 ILE A CA 1
ATOM 1161 C C . ILE A 1 148 ? 7.572 9.384 18.795 1.00 86.00 148 ILE A C 1
ATOM 1163 O O . ILE A 1 148 ? 6.918 9.102 19.800 1.00 86.00 148 ILE A O 1
ATOM 1167 N N . ILE A 1 149 ? 7.868 10.651 18.480 1.00 90.50 149 ILE A N 1
ATOM 1168 C CA . ILE A 1 149 ? 7.555 11.806 19.342 1.00 90.50 149 ILE A CA 1
ATOM 1169 C C . ILE A 1 149 ? 6.038 11.996 19.487 1.00 90.50 149 ILE A C 1
ATOM 1171 O O . ILE A 1 149 ? 5.527 12.173 20.593 1.00 90.50 149 ILE A O 1
ATOM 1175 N N . PHE A 1 150 ? 5.299 11.927 18.378 1.00 90.56 150 PHE A N 1
ATOM 1176 C CA . PHE A 1 150 ? 3.853 12.166 18.337 1.00 90.56 150 PHE A CA 1
ATOM 1177 C C . PHE A 1 150 ? 3.028 10.874 18.285 1.00 90.56 150 PHE A C 1
ATOM 1179 O O . PHE A 1 150 ? 1.842 10.910 17.943 1.00 90.56 150 PHE A O 1
ATOM 1186 N N . ARG A 1 151 ? 3.626 9.738 18.670 1.00 89.50 151 ARG A N 1
ATOM 1187 C CA . ARG A 1 151 ? 3.060 8.382 18.569 1.00 89.50 151 ARG A CA 1
ATOM 1188 C C . ARG A 1 151 ? 1.594 8.287 18.975 1.00 89.50 151 ARG A C 1
ATOM 1190 O O . ARG A 1 151 ? 0.760 7.834 18.197 1.00 89.50 151 ARG A O 1
ATOM 1197 N N . ASN A 1 152 ? 1.265 8.737 20.189 1.00 88.75 152 ASN A N 1
ATOM 1198 C CA . ASN A 1 152 ? -0.093 8.626 20.731 1.00 88.75 152 ASN A CA 1
ATOM 1199 C C . ASN A 1 152 ? -1.128 9.356 19.869 1.00 88.75 152 ASN A C 1
ATOM 1201 O O . ASN A 1 152 ? -2.226 8.844 19.663 1.00 88.75 152 ASN A O 1
ATOM 1205 N N . THR A 1 153 ? -0.787 10.551 19.392 1.00 90.44 153 THR A N 1
ATOM 1206 C CA . THR A 1 153 ? -1.678 11.372 18.571 1.00 90.44 153 THR A CA 1
ATOM 1207 C C . THR A 1 153 ? -1.805 10.782 17.174 1.00 90.44 153 THR A C 1
ATOM 1209 O O . THR A 1 153 ? -2.917 10.648 16.674 1.00 90.44 153 THR A O 1
ATOM 1212 N N . LEU A 1 154 ? -0.690 10.379 16.564 1.00 89.06 154 LEU A N 1
ATOM 1213 C CA . LEU A 1 154 ? -0.670 9.840 15.206 1.00 89.06 154 LEU A CA 1
ATOM 1214 C C . LEU A 1 154 ? -1.410 8.508 15.107 1.00 89.06 154 LEU A C 1
ATOM 1216 O O . LEU A 1 154 ? -2.279 8.364 14.251 1.00 89.06 154 LEU A O 1
ATOM 1220 N N . LEU A 1 155 ? -1.145 7.570 16.019 1.00 89.31 155 LEU A N 1
ATOM 1221 C CA . LEU A 1 155 ? -1.801 6.265 16.003 1.00 89.31 155 LEU A CA 1
ATOM 1222 C C . LEU A 1 155 ? -3.315 6.388 16.237 1.00 89.31 155 LEU A C 1
ATOM 1224 O O . LEU A 1 155 ? -4.103 5.769 15.527 1.00 89.31 155 LEU A O 1
ATOM 1228 N N . LYS A 1 156 ? -3.753 7.226 17.183 1.00 89.62 156 LYS A N 1
ATOM 1229 C CA . LYS A 1 156 ? -5.190 7.454 17.400 1.00 89.62 156 LYS A CA 1
ATOM 1230 C C . LYS A 1 156 ? -5.862 8.126 16.214 1.00 89.62 156 LYS A C 1
ATOM 1232 O O . LYS A 1 156 ? -6.957 7.721 15.842 1.00 89.62 156 LYS A O 1
ATOM 1237 N N . SER A 1 157 ? -5.226 9.142 15.634 1.00 89.56 157 SER A N 1
ATOM 1238 C CA . SER A 1 157 ? -5.752 9.826 14.452 1.00 89.56 157 SER A CA 1
ATOM 1239 C C . SER A 1 157 ? -5.861 8.872 13.266 1.00 89.56 157 SER A C 1
ATOM 1241 O O . SER A 1 157 ? -6.879 8.880 12.580 1.00 89.56 157 SER A O 1
ATOM 1243 N N . PHE A 1 158 ? -4.868 8.000 13.075 1.00 90.00 158 PHE A N 1
ATOM 1244 C CA . PHE A 1 158 ? -4.897 6.945 12.065 1.00 90.00 158 PHE A CA 1
ATOM 1245 C C . PHE A 1 158 ? -6.062 5.970 12.285 1.00 90.00 158 PHE A C 1
ATOM 1247 O O . PHE A 1 158 ? -6.856 5.747 11.372 1.00 90.00 158 PHE A O 1
ATOM 1254 N N . LEU A 1 159 ? -6.206 5.429 13.499 1.00 89.19 159 LEU A N 1
ATOM 1255 C CA . LEU A 1 159 ? -7.292 4.503 13.827 1.00 89.19 159 LEU A CA 1
ATOM 1256 C C . LEU A 1 159 ? -8.661 5.170 13.656 1.00 89.19 159 LEU A C 1
ATOM 1258 O O . LEU A 1 159 ? -9.535 4.595 13.011 1.00 89.19 159 LEU A O 1
ATOM 1262 N N . LYS A 1 160 ? -8.819 6.413 14.127 1.00 88.88 160 LYS A N 1
ATOM 1263 C CA . LYS A 1 160 ? -10.051 7.198 13.980 1.00 88.88 160 LYS A CA 1
ATOM 1264 C C . LYS A 1 160 ? -10.406 7.439 12.515 1.00 88.88 160 LYS A C 1
ATOM 1266 O O . LYS A 1 160 ? -11.564 7.279 12.142 1.00 88.88 160 LYS A O 1
ATOM 1271 N N . LEU A 1 161 ? -9.425 7.787 11.679 1.00 88.50 161 LEU A N 1
ATOM 1272 C CA . LEU A 1 161 ? -9.618 7.928 10.233 1.00 88.50 161 LEU A CA 1
ATOM 1273 C C . LEU A 1 161 ? -10.082 6.609 9.595 1.00 88.50 161 LEU A C 1
ATOM 1275 O O . LEU A 1 161 ? -10.895 6.611 8.675 1.00 88.50 161 LEU A O 1
ATOM 1279 N N . CYS A 1 162 ? -9.619 5.481 10.131 1.00 85.94 162 CYS A N 1
ATOM 1280 C CA . CYS A 1 162 ? -10.050 4.145 9.731 1.00 85.94 162 CYS A CA 1
ATOM 1281 C C . CYS A 1 162 ? -11.340 3.679 10.438 1.00 85.94 162 CYS A C 1
ATOM 1283 O O . CYS A 1 162 ? -11.652 2.492 10.417 1.00 85.94 162 CYS A O 1
ATOM 1285 N N . GLY A 1 163 ? -12.092 4.582 11.076 1.00 83.12 163 GLY A N 1
ATOM 1286 C CA . GLY A 1 163 ? -13.360 4.277 11.747 1.00 83.12 163 GLY A CA 1
ATOM 1287 C C . GLY A 1 163 ? -13.230 3.619 13.125 1.00 83.12 163 GLY A C 1
ATOM 1288 O O . GLY A 1 163 ? -14.238 3.258 13.720 1.00 83.12 163 GLY A O 1
ATOM 1289 N N . ILE A 1 164 ? -12.023 3.473 13.670 1.00 85.38 164 ILE A N 1
ATOM 1290 C CA . ILE A 1 164 ? -11.766 2.809 14.953 1.00 85.38 164 ILE A CA 1
ATOM 1291 C C . ILE A 1 164 ? -11.503 3.871 16.024 1.00 85.38 164 ILE A C 1
ATOM 1293 O O . ILE A 1 164 ? -10.464 4.531 16.033 1.00 85.38 164 ILE A O 1
ATOM 1297 N N . ASN A 1 165 ? -12.441 4.034 16.956 1.00 85.56 165 ASN A N 1
ATOM 1298 C CA . ASN A 1 165 ? -12.307 5.001 18.045 1.00 85.56 165 ASN A CA 1
ATOM 1299 C C . ASN A 1 165 ? -11.648 4.353 19.268 1.00 85.56 165 ASN A C 1
ATOM 1301 O O . ASN A 1 165 ? -12.193 3.421 19.851 1.00 85.56 165 ASN A O 1
ATOM 1305 N N . VAL A 1 166 ? -10.484 4.875 19.665 1.00 83.75 166 VAL A N 1
ATOM 1306 C CA . VAL A 1 166 ? -9.766 4.458 20.879 1.00 83.75 166 VAL A CA 1
ATOM 1307 C C . VAL A 1 166 ? -9.750 5.616 21.875 1.00 83.75 166 VAL A C 1
ATOM 1309 O O . VAL A 1 166 ? -9.072 6.627 21.664 1.00 83.75 166 VAL A O 1
ATOM 1312 N N . GLU A 1 167 ? -10.495 5.468 22.968 1.00 79.81 167 GLU A N 1
ATOM 1313 C CA . GLU A 1 167 ? -10.562 6.450 24.054 1.00 79.81 167 GLU A CA 1
ATOM 1314 C C . GLU A 1 167 ? -9.407 6.287 25.061 1.00 79.81 167 GLU A C 1
ATOM 1316 O O . GLU A 1 167 ? -8.788 5.230 25.175 1.00 79.81 167 GLU A O 1
ATOM 1321 N N . GLY A 1 168 ? -9.096 7.348 25.815 1.00 79.69 168 GLY A N 1
ATOM 1322 C CA . GLY A 1 168 ? -8.089 7.297 26.886 1.00 79.69 168 GLY A CA 1
ATOM 1323 C C . GLY A 1 168 ? -6.638 7.179 26.396 1.00 79.69 168 GLY A C 1
ATOM 1324 O O . GLY A 1 168 ? -6.336 7.419 25.232 1.00 79.69 168 GLY A O 1
ATOM 1325 N N . LYS A 1 169 ? -5.679 6.893 27.286 1.00 78.56 169 LYS A N 1
ATOM 1326 C CA . LYS A 1 169 ? -4.267 6.688 26.892 1.00 78.56 169 LYS A CA 1
ATOM 1327 C C . LYS A 1 169 ? -4.111 5.346 26.171 1.00 78.56 169 LYS A C 1
ATOM 1329 O O . LYS A 1 169 ? -4.741 4.367 26.555 1.00 78.56 169 LYS A O 1
ATOM 1334 N N . LEU A 1 170 ? -3.238 5.295 25.161 1.00 83.69 170 LEU A N 1
ATOM 1335 C CA . LEU A 1 170 ? -2.910 4.028 24.509 1.00 83.69 170 LEU A CA 1
ATOM 1336 C C . LEU A 1 170 ? -2.322 3.059 25.541 1.00 83.69 170 LEU A C 1
ATOM 1338 O O . LEU A 1 170 ? -1.392 3.406 26.269 1.00 83.69 170 LEU A O 1
ATOM 1342 N N . SER A 1 171 ? -2.871 1.848 25.602 1.00 83.50 171 SER A N 1
ATOM 1343 C CA . SER A 1 171 ? -2.354 0.791 26.472 1.00 83.50 171 SER A CA 1
ATOM 1344 C C . SER A 1 171 ? -1.012 0.264 25.958 1.00 83.50 171 SER A C 1
ATOM 1346 O O . SER A 1 171 ? -0.671 0.456 24.790 1.00 83.50 171 SER A O 1
ATOM 1348 N N . SER A 1 172 ? -0.265 -0.478 26.779 1.00 83.06 172 SER A N 1
ATOM 1349 C CA . SER A 1 172 ? 0.966 -1.159 26.340 1.00 83.06 172 SER A CA 1
ATOM 1350 C C . SER A 1 172 ? 0.741 -2.111 25.155 1.00 83.06 172 SER A C 1
ATOM 1352 O O . SER A 1 172 ? 1.650 -2.327 24.360 1.00 83.06 172 SER A O 1
ATOM 1354 N N . LYS A 1 173 ? -0.489 -2.609 24.960 1.00 80.00 173 LYS A N 1
ATOM 1355 C CA . LYS A 1 173 ? -0.855 -3.443 23.806 1.00 80.00 173 LYS A CA 1
ATOM 1356 C C . LYS A 1 173 ? -0.769 -2.701 22.468 1.00 80.00 173 LYS A C 1
ATOM 1358 O O . LYS A 1 173 ? -0.652 -3.347 21.436 1.00 80.00 173 LYS A O 1
ATOM 1363 N N . SER A 1 174 ? -0.779 -1.368 22.464 1.00 85.00 174 SER A N 1
ATOM 1364 C CA . SER A 1 174 ? -0.598 -0.583 21.233 1.00 85.00 174 SER A CA 1
ATOM 1365 C C . SER A 1 174 ? 0.764 -0.817 20.564 1.00 85.00 174 SER A C 1
ATOM 1367 O O . SER A 1 174 ? 0.849 -0.759 19.344 1.00 85.00 174 SER A O 1
ATOM 1369 N N . TYR A 1 175 ? 1.807 -1.176 21.321 1.00 87.50 175 TYR A N 1
ATOM 1370 C CA . TYR A 1 175 ? 3.092 -1.588 20.740 1.00 87.50 175 TYR A CA 1
ATOM 1371 C C . TYR A 1 175 ? 2.995 -2.927 20.007 1.00 87.50 175 TYR A C 1
ATOM 1373 O O . TYR A 1 175 ? 3.618 -3.110 18.966 1.00 87.50 175 TYR A O 1
ATOM 1381 N N . LEU A 1 176 ? 2.172 -3.854 20.512 1.00 89.00 176 LEU A N 1
ATOM 1382 C CA . LEU A 1 176 ? 1.876 -5.091 19.793 1.00 89.00 176 LEU A CA 1
ATOM 1383 C C . LEU A 1 176 ? 1.121 -4.787 18.494 1.00 89.00 176 LEU A C 1
ATOM 1385 O O . LEU A 1 176 ? 1.404 -5.411 17.480 1.00 89.00 176 LEU A O 1
ATOM 1389 N N . PHE A 1 177 ? 0.209 -3.807 18.497 1.00 88.94 177 PHE A N 1
ATOM 1390 C CA . PHE A 1 177 ? -0.451 -3.371 17.265 1.00 88.94 177 PHE A CA 1
ATOM 1391 C C . PHE A 1 177 ? 0.560 -2.833 16.255 1.00 88.94 177 PHE A C 1
ATOM 1393 O O . PHE A 1 177 ? 0.534 -3.271 15.116 1.00 88.94 177 PHE A O 1
ATOM 1400 N N . GLU A 1 178 ? 1.466 -1.943 16.662 1.00 87.38 178 GLU A N 1
ATOM 1401 C CA . GLU A 1 178 ? 2.512 -1.400 15.782 1.00 87.38 178 GLU A CA 1
ATOM 1402 C C . GLU A 1 178 ? 3.432 -2.488 15.223 1.00 87.38 178 GLU A C 1
ATOM 1404 O O . GLU A 1 178 ? 3.747 -2.477 14.035 1.00 87.38 178 GLU A O 1
ATOM 1409 N N . LEU A 1 179 ? 3.800 -3.475 16.045 1.00 89.88 179 LEU A N 1
ATOM 1410 C CA . LEU A 1 179 ? 4.560 -4.630 15.579 1.00 89.88 179 LEU A CA 1
ATOM 1411 C C . LEU A 1 179 ? 3.775 -5.418 14.523 1.00 89.88 179 LEU A C 1
ATOM 1413 O O . LEU A 1 179 ? 4.297 -5.692 13.447 1.00 89.88 179 LEU A O 1
ATOM 1417 N N . LEU A 1 180 ? 2.515 -5.765 14.799 1.00 91.50 180 LEU A N 1
ATOM 1418 C CA . LEU A 1 180 ? 1.676 -6.530 13.870 1.00 91.50 180 LEU A CA 1
ATOM 1419 C C . LEU A 1 180 ? 1.327 -5.738 12.603 1.00 91.50 180 LEU A C 1
ATOM 1421 O O . LEU A 1 180 ? 1.226 -6.323 11.528 1.00 91.50 180 LEU A O 1
ATOM 1425 N N . TYR A 1 181 ? 1.197 -4.418 12.725 1.00 87.31 181 TYR A N 1
ATOM 1426 C CA . TYR A 1 181 ? 0.998 -3.479 11.624 1.00 87.31 181 TYR A CA 1
ATOM 1427 C C . TYR A 1 181 ? 2.169 -3.505 10.638 1.00 87.31 181 TYR A C 1
ATOM 1429 O O . TYR A 1 181 ? 1.959 -3.257 9.460 1.00 87.31 181 TYR A O 1
ATOM 1437 N N . ILE A 1 182 ? 3.381 -3.833 11.093 1.00 88.62 182 ILE A N 1
ATOM 1438 C CA . ILE A 1 182 ? 4.561 -4.003 10.234 1.00 88.62 182 ILE A CA 1
ATOM 1439 C C . ILE A 1 182 ? 4.691 -5.460 9.774 1.00 88.62 182 ILE A C 1
ATOM 1441 O O . ILE A 1 182 ? 4.880 -5.733 8.590 1.00 88.62 182 ILE A O 1
ATOM 1445 N N . VAL A 1 183 ? 4.569 -6.411 10.702 1.00 93.00 183 VAL A N 1
ATOM 1446 C CA . VAL A 1 183 ? 4.845 -7.831 10.450 1.00 93.00 183 VAL A CA 1
ATOM 1447 C C . VAL A 1 183 ? 3.833 -8.454 9.491 1.00 93.00 183 VAL A C 1
ATOM 1449 O O . VAL A 1 183 ? 4.235 -9.184 8.588 1.00 93.00 183 VAL A O 1
ATOM 1452 N N . PHE A 1 184 ? 2.532 -8.182 9.634 1.00 94.31 184 PHE A N 1
ATOM 1453 C CA . PHE A 1 184 ? 1.532 -8.809 8.766 1.00 94.31 184 PHE A CA 1
ATOM 1454 C C . PHE A 1 184 ? 1.630 -8.388 7.296 1.00 94.31 184 PHE A C 1
ATOM 1456 O O . PHE A 1 184 ? 1.603 -9.295 6.461 1.00 94.31 184 PHE A O 1
ATOM 1463 N N . PRO A 1 185 ? 1.775 -7.094 6.936 1.00 93.06 185 PRO A N 1
ATOM 1464 C CA . PRO A 1 185 ? 2.018 -6.738 5.544 1.00 93.06 185 PRO A CA 1
ATOM 1465 C C . PRO A 1 185 ? 3.261 -7.433 4.994 1.00 93.06 185 PRO A C 1
ATOM 1467 O O . PRO A 1 185 ? 3.181 -8.035 3.931 1.00 93.06 185 PRO A O 1
ATOM 1470 N N . VAL A 1 186 ? 4.378 -7.437 5.736 1.00 93.00 186 VAL A N 1
ATOM 1471 C CA . VAL A 1 186 ? 5.616 -8.104 5.297 1.00 93.00 186 VAL A CA 1
ATOM 1472 C C . VAL A 1 186 ? 5.372 -9.587 5.027 1.00 93.00 186 VAL A C 1
ATOM 1474 O O . VAL A 1 186 ? 5.719 -10.073 3.957 1.00 93.00 186 VAL A O 1
ATOM 1477 N N . LEU A 1 187 ? 4.727 -10.305 5.948 1.00 94.69 187 LEU A N 1
ATOM 1478 C CA . LEU A 1 187 ? 4.471 -11.737 5.786 1.00 94.69 187 LEU A CA 1
ATOM 1479 C C . LEU A 1 187 ? 3.541 -12.052 4.610 1.00 94.69 187 LEU A C 1
ATOM 1481 O O . LEU A 1 187 ? 3.783 -13.020 3.892 1.00 94.69 187 LEU A O 1
ATOM 1485 N N . LEU A 1 188 ? 2.484 -11.261 4.406 1.00 94.31 188 LEU A N 1
ATOM 1486 C CA . LEU A 1 188 ? 1.524 -11.513 3.328 1.00 94.31 188 LEU A CA 1
ATOM 1487 C C . LEU A 1 188 ? 2.052 -11.080 1.958 1.00 94.31 188 LEU A C 1
ATOM 1489 O O . LEU A 1 188 ? 1.683 -11.670 0.947 1.00 94.31 188 LEU A O 1
ATOM 1493 N N . VAL A 1 189 ? 2.909 -10.062 1.919 1.00 95.94 189 VAL A N 1
ATOM 1494 C CA . VAL A 1 189 ? 3.346 -9.417 0.678 1.00 95.94 189 VAL A CA 1
ATOM 1495 C C . VAL A 1 189 ? 4.746 -9.870 0.257 1.00 95.94 189 VAL A C 1
ATOM 1497 O O . VAL A 1 189 ? 5.084 -9.710 -0.907 1.00 95.94 189 VAL A O 1
ATOM 1500 N N . ALA A 1 190 ? 5.537 -10.521 1.120 1.00 94.75 190 ALA A N 1
ATOM 1501 C CA . ALA A 1 190 ? 6.891 -10.980 0.784 1.00 94.75 190 ALA A CA 1
ATOM 1502 C C . ALA A 1 190 ? 6.945 -11.873 -0.467 1.00 94.75 190 ALA A C 1
ATOM 1504 O O . ALA A 1 190 ? 7.708 -11.590 -1.386 1.00 94.75 190 ALA A O 1
ATOM 1505 N N . ALA A 1 191 ? 6.132 -12.932 -0.533 1.00 96.19 191 ALA A N 1
ATOM 1506 C CA . ALA A 1 191 ? 6.119 -13.815 -1.702 1.00 96.19 191 ALA A CA 1
ATOM 1507 C C . ALA A 1 191 ? 5.618 -13.100 -2.979 1.00 96.19 191 ALA A C 1
ATOM 1509 O O . ALA A 1 191 ? 6.306 -13.185 -3.998 1.00 96.19 191 ALA A O 1
ATOM 1510 N N . PRO A 1 192 ? 4.504 -12.337 -2.946 1.00 97.12 192 PRO A N 1
ATOM 1511 C CA . PRO A 1 192 ? 4.121 -11.458 -4.051 1.00 97.12 192 PRO A CA 1
ATOM 1512 C C . PRO A 1 192 ? 5.211 -10.466 -4.480 1.00 97.12 192 PRO A C 1
ATOM 1514 O O . PRO A 1 192 ? 5.433 -10.317 -5.670 1.00 97.12 192 PRO A O 1
ATOM 1517 N N . MET A 1 193 ? 5.944 -9.845 -3.552 1.00 96.31 193 MET A N 1
ATOM 1518 C CA . MET A 1 193 ? 7.053 -8.935 -3.879 1.00 96.31 193 MET A CA 1
ATOM 1519 C C . MET A 1 193 ? 8.179 -9.646 -4.622 1.00 96.31 193 MET A C 1
ATOM 1521 O O . MET A 1 193 ? 8.731 -9.099 -5.570 1.00 96.31 193 MET A O 1
ATOM 1525 N N . VAL A 1 194 ? 8.526 -10.871 -4.215 1.00 97.25 194 VAL A N 1
ATOM 1526 C CA . VAL A 1 194 ? 9.524 -11.673 -4.937 1.00 97.25 194 VAL A CA 1
ATOM 1527 C C . VAL A 1 194 ? 9.055 -11.941 -6.365 1.00 97.25 194 VAL A C 1
ATOM 1529 O O . VAL A 1 194 ? 9.842 -11.802 -7.297 1.00 97.25 194 VAL A O 1
ATOM 1532 N N . LEU A 1 195 ? 7.779 -12.292 -6.547 1.00 97.94 195 LEU A N 1
ATOM 1533 C CA . LEU A 1 195 ? 7.214 -12.491 -7.879 1.00 97.94 195 LEU A CA 1
ATOM 1534 C C . LEU A 1 195 ? 7.186 -11.186 -8.689 1.00 97.94 195 LEU A C 1
ATOM 1536 O O . LEU A 1 195 ? 7.519 -11.223 -9.866 1.00 97.94 195 LEU A O 1
ATOM 1540 N N . HIS A 1 196 ? 6.873 -10.053 -8.062 1.00 97.56 196 HIS A N 1
ATOM 1541 C CA . HIS A 1 196 ? 6.888 -8.732 -8.692 1.00 97.56 196 HIS A CA 1
ATOM 1542 C C . HIS A 1 196 ? 8.270 -8.394 -9.266 1.00 97.56 196 HIS A C 1
ATOM 1544 O O . HIS A 1 196 ? 8.406 -8.067 -10.447 1.00 97.56 196 HIS A O 1
ATOM 1550 N N . TYR A 1 197 ? 9.327 -8.591 -8.471 1.00 95.25 197 TYR A N 1
ATOM 1551 C CA . TYR A 1 197 ? 10.696 -8.433 -8.962 1.00 95.25 197 TYR A CA 1
ATOM 1552 C C . TYR A 1 197 ? 11.028 -9.425 -10.078 1.00 95.25 197 TYR A C 1
ATOM 1554 O O . TYR A 1 197 ? 11.656 -9.049 -11.061 1.00 95.25 197 TYR A O 1
ATOM 1562 N N . LYS A 1 198 ? 10.562 -10.677 -9.981 1.00 97.44 198 LYS A N 1
ATOM 1563 C CA . LYS A 1 198 ? 10.807 -11.681 -11.024 1.00 97.44 198 LYS A CA 1
ATOM 1564 C C . LYS A 1 198 ? 10.102 -11.389 -12.340 1.00 97.44 198 LYS A C 1
ATOM 1566 O O . LYS A 1 198 ? 10.699 -11.626 -13.382 1.00 97.44 198 LYS A O 1
ATOM 1571 N N . LEU A 1 199 ? 8.879 -10.871 -12.315 1.00 97.12 199 LEU A N 1
ATOM 1572 C CA . LEU A 1 199 ? 8.167 -10.476 -13.529 1.00 97.12 199 LEU A CA 1
ATOM 1573 C C . LEU A 1 199 ? 8.893 -9.334 -14.246 1.00 97.12 199 LEU A C 1
ATOM 1575 O O . LEU A 1 199 ? 9.028 -9.382 -15.466 1.00 97.12 199 LEU A O 1
ATOM 1579 N N . ASN A 1 200 ? 9.425 -8.370 -13.490 1.00 93.88 200 ASN A N 1
ATOM 1580 C CA . ASN A 1 200 ? 10.266 -7.304 -14.031 1.00 93.88 200 ASN A CA 1
ATOM 1581 C C . ASN A 1 200 ? 11.586 -7.847 -14.596 1.00 93.88 200 ASN A C 1
ATOM 1583 O O . ASN A 1 200 ? 11.925 -7.534 -15.735 1.00 93.88 200 ASN A O 1
ATOM 1587 N N . ASP A 1 201 ? 12.286 -8.716 -13.857 1.00 93.56 201 ASP A N 1
ATOM 1588 C CA . ASP A 1 201 ? 13.513 -9.375 -14.330 1.00 93.56 201 ASP A CA 1
ATOM 1589 C C . ASP A 1 201 ? 13.271 -10.134 -15.647 1.00 93.56 201 ASP A C 1
ATOM 1591 O O . ASP A 1 201 ? 14.071 -10.048 -16.575 1.00 93.56 201 ASP A O 1
ATOM 1595 N N . TRP A 1 202 ? 12.170 -10.888 -15.738 1.00 95.88 202 TRP A N 1
ATOM 1596 C CA . TRP A 1 202 ? 11.816 -11.664 -16.931 1.00 95.88 202 TRP A CA 1
ATOM 1597 C C . TRP A 1 202 ? 11.382 -10.796 -18.106 1.00 95.88 202 TRP A C 1
ATOM 1599 O O . TRP A 1 202 ? 11.517 -11.225 -19.246 1.00 95.88 202 TRP A O 1
ATOM 1609 N N . ALA A 1 203 ? 10.866 -9.594 -17.850 1.00 95.56 203 ALA A N 1
ATOM 1610 C CA . ALA A 1 203 ? 10.489 -8.659 -18.899 1.00 95.56 203 ALA A CA 1
ATOM 1611 C C . ALA A 1 203 ? 11.716 -8.074 -19.618 1.00 95.56 203 ALA A C 1
ATOM 1613 O O . ALA A 1 203 ? 11.624 -7.723 -20.798 1.00 95.56 203 ALA A O 1
ATOM 1614 N N . VAL A 1 204 ? 12.872 -7.997 -18.951 1.00 93.62 204 VAL A N 1
ATOM 1615 C CA . VAL A 1 204 ? 14.103 -7.463 -19.546 1.00 93.62 204 VAL A CA 1
ATOM 1616 C C . VAL A 1 204 ? 14.520 -8.288 -20.766 1.00 93.62 204 VAL A C 1
ATOM 1618 O O . VAL A 1 204 ? 14.721 -9.497 -20.702 1.00 93.62 204 VAL A O 1
ATOM 1621 N N . GLY A 1 205 ? 14.688 -7.607 -21.898 1.00 90.62 205 GLY A N 1
ATOM 1622 C CA . GLY A 1 205 ? 15.087 -8.191 -23.175 1.00 90.62 205 GLY A CA 1
ATOM 1623 C C . GLY A 1 205 ? 13.961 -8.831 -23.982 1.00 90.62 205 GLY A C 1
ATOM 1624 O O . GLY A 1 205 ? 14.204 -9.236 -25.119 1.00 90.62 205 GLY A O 1
ATOM 1625 N N . THR A 1 206 ? 12.740 -8.874 -23.448 1.00 93.38 206 THR A N 1
ATOM 1626 C CA . THR A 1 206 ? 11.551 -9.308 -24.196 1.00 93.38 206 THR A CA 1
ATOM 1627 C C . THR A 1 206 ? 10.978 -8.164 -25.037 1.00 93.38 206 THR A C 1
ATOM 1629 O O . THR A 1 206 ? 11.304 -6.991 -24.843 1.00 93.38 206 THR A O 1
ATOM 1632 N N . GLN A 1 207 ? 10.129 -8.491 -26.015 1.00 93.75 207 GLN A N 1
ATOM 1633 C CA . GLN A 1 207 ? 9.503 -7.507 -26.905 1.00 93.75 207 GLN A CA 1
ATOM 1634 C C . GLN A 1 207 ? 8.054 -7.876 -27.221 1.00 93.75 207 GLN A C 1
ATOM 1636 O O . GLN A 1 207 ? 7.611 -9.006 -27.009 1.00 93.75 207 GLN A O 1
ATOM 1641 N N . GLY A 1 208 ? 7.309 -6.916 -27.772 1.00 94.00 208 GLY A N 1
ATOM 1642 C CA . GLY A 1 208 ? 5.956 -7.157 -28.257 1.00 94.00 208 GLY A CA 1
ATOM 1643 C C . GLY A 1 208 ? 5.050 -7.729 -27.166 1.00 94.00 208 GLY A C 1
ATOM 1644 O O . GLY A 1 208 ? 4.966 -7.185 -26.067 1.00 94.00 208 GLY A O 1
ATOM 1645 N N . TRP A 1 209 ? 4.306 -8.789 -27.491 1.00 95.81 209 TRP A N 1
ATOM 1646 C CA . TRP A 1 209 ? 3.211 -9.246 -26.630 1.00 95.81 209 TRP A CA 1
ATOM 1647 C C . TRP A 1 209 ? 3.725 -9.957 -25.383 1.00 95.81 209 TRP A C 1
ATOM 1649 O O . TRP A 1 209 ? 3.041 -9.939 -24.366 1.00 95.81 209 TRP A O 1
ATOM 1659 N N . GLU A 1 210 ? 4.918 -10.546 -25.444 1.00 96.75 210 GLU A N 1
ATOM 1660 C CA . GLU A 1 210 ? 5.567 -11.174 -24.294 1.00 96.75 210 GLU A CA 1
ATOM 1661 C C . GLU A 1 210 ? 5.857 -10.135 -23.205 1.00 96.75 210 GLU A C 1
ATOM 1663 O O . GLU A 1 210 ? 5.379 -10.284 -22.079 1.00 96.75 210 GLU A O 1
ATOM 1668 N N . LEU A 1 211 ? 6.509 -9.028 -23.580 1.00 95.81 211 LEU A N 1
ATOM 1669 C CA . LEU A 1 211 ? 6.794 -7.899 -22.692 1.00 95.81 211 LEU A CA 1
ATOM 1670 C C . LEU A 1 211 ? 5.517 -7.378 -22.026 1.00 95.81 211 LEU A C 1
ATOM 1672 O O . LEU A 1 211 ? 5.405 -7.348 -20.803 1.00 95.81 211 LEU A O 1
ATOM 1676 N N . PHE A 1 212 ? 4.511 -7.014 -22.824 1.00 97.19 212 PHE A N 1
ATOM 1677 C CA . PHE A 1 212 ? 3.275 -6.456 -22.274 1.00 97.19 212 PHE A CA 1
ATOM 1678 C C . PHE A 1 212 ? 2.471 -7.467 -21.449 1.00 97.19 212 PHE A C 1
ATOM 1680 O O . PHE A 1 212 ? 1.779 -7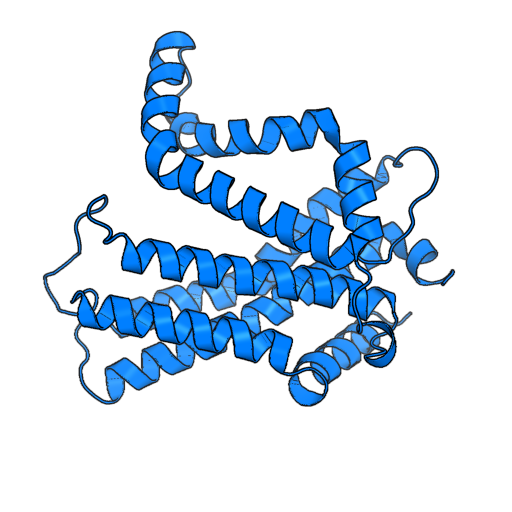.058 -20.521 1.00 97.19 212 PHE A O 1
ATOM 1687 N N . SER A 1 213 ? 2.576 -8.770 -21.729 1.00 97.94 213 SER A N 1
ATOM 1688 C CA . SER A 1 213 ? 1.922 -9.804 -20.916 1.00 97.94 213 SER A CA 1
ATOM 1689 C C . SER A 1 213 ? 2.555 -9.917 -19.531 1.00 97.94 213 SER A C 1
ATOM 1691 O O . SER A 1 213 ? 1.828 -9.993 -18.540 1.00 97.94 213 SER A O 1
ATOM 1693 N N . LEU A 1 214 ? 3.889 -9.875 -19.444 1.00 98.12 214 LEU A N 1
ATOM 1694 C CA . LEU A 1 214 ? 4.613 -9.881 -18.168 1.00 98.12 214 LEU A CA 1
ATOM 1695 C C . LEU A 1 214 ? 4.293 -8.628 -17.344 1.00 98.12 214 LEU A C 1
ATOM 1697 O O . LEU A 1 214 ? 3.930 -8.736 -16.174 1.00 98.12 214 LEU A O 1
ATOM 1701 N N . LEU A 1 215 ? 4.319 -7.452 -17.976 1.00 97.94 215 LEU A N 1
ATOM 1702 C CA . LEU A 1 215 ? 4.009 -6.176 -17.322 1.00 97.94 215 LEU A CA 1
ATOM 1703 C C . LEU A 1 215 ? 2.539 -6.073 -16.890 1.00 97.94 215 LEU A C 1
ATOM 1705 O O . LEU A 1 215 ? 2.239 -5.477 -15.853 1.00 97.94 215 LEU A O 1
ATOM 1709 N N . ALA A 1 216 ? 1.612 -6.660 -17.652 1.00 98.31 216 ALA A N 1
ATOM 1710 C CA . ALA A 1 216 ? 0.203 -6.737 -17.274 1.00 98.31 216 ALA A CA 1
ATOM 1711 C C . ALA A 1 216 ? -0.016 -7.690 -16.090 1.00 98.31 216 ALA A C 1
ATOM 1713 O O . ALA A 1 216 ? -0.762 -7.356 -15.168 1.00 98.31 216 ALA A O 1
ATOM 1714 N N . ALA A 1 217 ? 0.647 -8.852 -16.087 1.00 98.44 217 ALA A N 1
ATOM 1715 C CA . ALA A 1 217 ? 0.613 -9.780 -14.959 1.00 98.44 217 ALA A CA 1
ATOM 1716 C C . ALA A 1 217 ? 1.155 -9.123 -13.682 1.00 98.44 217 ALA A C 1
ATOM 1718 O O . ALA A 1 217 ? 0.556 -9.261 -12.615 1.00 98.44 217 ALA A O 1
ATOM 1719 N N . ASP A 1 218 ? 2.233 -8.353 -13.805 1.00 98.25 218 ASP A N 1
ATOM 1720 C CA . ASP A 1 218 ? 2.827 -7.630 -12.688 1.00 98.25 218 ASP A CA 1
ATOM 1721 C C . ASP A 1 218 ? 1.923 -6.502 -12.166 1.00 98.25 218 ASP A C 1
ATOM 1723 O O . ASP A 1 218 ? 1.677 -6.379 -10.968 1.00 98.25 218 ASP A O 1
ATOM 1727 N N . SER A 1 219 ? 1.290 -5.760 -13.075 1.00 98.50 219 SER A N 1
ATOM 1728 C CA . SER A 1 219 ? 0.294 -4.744 -12.715 1.00 98.50 219 SER A CA 1
ATOM 1729 C C . SER A 1 219 ? -0.863 -5.340 -11.901 1.00 98.50 219 SER A C 1
ATOM 1731 O O . SER A 1 219 ? -1.276 -4.786 -10.879 1.00 98.50 219 SER A O 1
ATOM 1733 N N . LEU A 1 220 ? -1.377 -6.503 -12.322 1.00 98.38 220 LEU A N 1
ATOM 1734 C CA . LEU A 1 220 ? -2.427 -7.229 -11.597 1.00 98.38 220 LEU A CA 1
ATOM 1735 C C . LEU A 1 220 ? -1.943 -7.706 -10.223 1.00 98.38 220 LEU A C 1
ATOM 1737 O O . LEU A 1 220 ? -2.694 -7.643 -9.244 1.00 98.38 220 LEU A O 1
ATOM 1741 N N . LEU A 1 221 ? -0.691 -8.159 -10.138 1.00 98.31 221 LEU A N 1
ATOM 1742 C CA . LEU A 1 221 ? -0.060 -8.575 -8.892 1.00 98.31 221 LEU A CA 1
ATOM 1743 C C . LEU A 1 22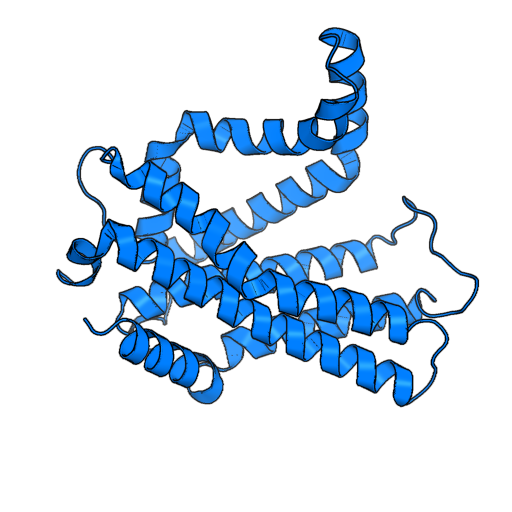1 ? 0.026 -7.414 -7.891 1.00 98.31 221 LEU A C 1
ATOM 1745 O O . LEU A 1 221 ? -0.307 -7.607 -6.722 1.00 98.31 221 LEU A O 1
ATOM 1749 N N . VAL A 1 222 ? 0.358 -6.201 -8.337 1.00 98.06 222 VAL A N 1
ATOM 1750 C CA . VAL A 1 222 ? 0.367 -4.997 -7.488 1.00 98.06 222 VAL A CA 1
ATOM 1751 C C . VAL A 1 222 ? -1.036 -4.623 -6.999 1.00 98.06 222 VAL A C 1
ATOM 1753 O O . VAL A 1 222 ? -1.229 -4.298 -5.818 1.00 98.06 222 VAL A O 1
ATOM 1756 N N . GLY A 1 223 ? -2.051 -4.743 -7.860 1.00 97.69 223 GLY A N 1
ATOM 1757 C CA . GLY A 1 223 ? -3.451 -4.624 -7.448 1.00 97.69 223 GLY A CA 1
ATOM 1758 C C . GLY A 1 223 ? -3.818 -5.626 -6.349 1.00 97.69 223 GLY A C 1
ATOM 1759 O O . GLY A 1 223 ? -4.396 -5.255 -5.325 1.00 97.69 223 GLY A O 1
ATOM 1760 N N . PHE A 1 224 ? -3.425 -6.890 -6.513 1.00 97.38 224 PHE A N 1
ATOM 1761 C CA . PHE A 1 224 ? -3.637 -7.942 -5.518 1.00 97.38 224 PHE A CA 1
ATOM 1762 C C . PHE A 1 224 ? -2.884 -7.676 -4.205 1.00 97.38 224 PHE A C 1
ATOM 1764 O O . PHE A 1 224 ? -3.456 -7.814 -3.122 1.00 97.38 224 PHE A O 1
ATOM 1771 N N . MET A 1 225 ? -1.632 -7.224 -4.275 1.00 97.25 225 MET A N 1
ATOM 1772 C CA . MET A 1 225 ? -0.840 -6.853 -3.103 1.00 97.25 225 MET A CA 1
ATOM 1773 C C . MET A 1 225 ? -1.486 -5.721 -2.308 1.00 97.25 225 MET A C 1
ATOM 1775 O O . MET A 1 225 ? -1.470 -5.763 -1.081 1.00 97.25 225 MET A O 1
ATOM 1779 N N . THR A 1 226 ? -2.133 -4.762 -2.973 1.00 97.31 226 THR A N 1
ATOM 1780 C CA . THR A 1 226 ? -2.909 -3.714 -2.290 1.00 97.31 226 THR A CA 1
ATOM 1781 C C . THR A 1 226 ? -4.012 -4.311 -1.411 1.00 97.31 226 THR A C 1
ATOM 1783 O O . THR A 1 226 ? -4.201 -3.889 -0.267 1.00 97.31 226 THR A O 1
ATOM 1786 N N . LEU A 1 227 ? -4.710 -5.344 -1.898 1.00 96.62 227 LEU A N 1
ATOM 1787 C CA . LEU A 1 227 ? -5.721 -6.047 -1.104 1.00 96.62 227 LEU A CA 1
ATOM 1788 C C . LEU A 1 227 ? -5.099 -6.748 0.106 1.00 96.62 227 LEU A C 1
ATOM 1790 O O . LEU A 1 227 ? -5.639 -6.661 1.210 1.00 96.62 227 LEU A O 1
ATOM 1794 N N . LEU A 1 228 ? -3.957 -7.416 -0.086 1.00 95.88 228 LEU A N 1
ATOM 1795 C CA . LEU A 1 228 ? -3.234 -8.093 0.992 1.00 95.88 228 LEU A CA 1
ATOM 1796 C C . LEU A 1 228 ? -2.758 -7.114 2.065 1.00 95.88 228 LEU A C 1
ATOM 1798 O O . LEU A 1 228 ? -2.922 -7.399 3.251 1.00 95.88 228 LEU A O 1
ATOM 1802 N N . ILE A 1 229 ? -2.236 -5.950 1.670 1.00 95.69 229 ILE A N 1
ATOM 1803 C CA . ILE A 1 229 ? -1.834 -4.893 2.603 1.00 95.69 229 ILE A CA 1
ATOM 1804 C C . ILE A 1 229 ? -3.055 -4.444 3.406 1.00 95.69 229 ILE A C 1
ATOM 1806 O O . ILE A 1 229 ? -3.027 -4.533 4.630 1.00 95.69 229 ILE A O 1
ATOM 1810 N N . GLY A 1 230 ? -4.164 -4.064 2.766 1.00 94.44 230 GLY A N 1
ATOM 1811 C CA . GLY A 1 230 ? -5.382 -3.663 3.482 1.00 94.44 230 GLY A CA 1
ATOM 1812 C C . GLY A 1 230 ? -5.919 -4.734 4.448 1.00 94.44 230 GLY A C 1
ATOM 1813 O O . GLY A 1 230 ? -6.273 -4.430 5.590 1.00 94.44 230 GLY A O 1
ATOM 1814 N N . LEU A 1 231 ? -5.929 -6.007 4.036 1.00 94.12 231 LEU A N 1
ATOM 1815 C CA . LEU A 1 231 ? -6.346 -7.133 4.885 1.00 94.12 231 LEU A CA 1
ATOM 1816 C C . LEU A 1 231 ? -5.373 -7.397 6.045 1.00 94.12 231 LEU A C 1
ATOM 1818 O O . LEU A 1 231 ? -5.806 -7.754 7.143 1.00 94.12 231 LEU A O 1
ATOM 1822 N N . SER A 1 232 ? -4.075 -7.175 5.840 1.00 94.62 232 SER A N 1
ATOM 1823 C CA . SER A 1 232 ? -3.065 -7.275 6.896 1.00 94.62 232 SER A CA 1
ATOM 1824 C C . SER A 1 232 ? -3.299 -6.246 8.008 1.00 94.62 232 SER A C 1
ATOM 1826 O O . SER A 1 232 ? -3.170 -6.564 9.192 1.00 94.62 232 SER A O 1
ATOM 1828 N N . LEU A 1 233 ? -3.755 -5.040 7.647 1.00 92.06 233 LEU A N 1
ATOM 1829 C CA . LEU A 1 233 ? -4.116 -4.006 8.614 1.00 92.06 233 LEU A CA 1
ATOM 1830 C C . LEU A 1 233 ? -5.322 -4.436 9.454 1.00 92.06 233 LEU A C 1
ATOM 1832 O O . LEU A 1 233 ? -5.330 -4.271 10.676 1.00 92.06 233 LEU A O 1
ATOM 1836 N N . ARG A 1 234 ? -6.327 -5.054 8.817 1.00 91.31 234 ARG A N 1
ATOM 1837 C CA . ARG A 1 234 ? -7.486 -5.629 9.515 1.00 91.31 234 ARG A CA 1
ATOM 1838 C C . ARG A 1 234 ? -7.060 -6.716 10.501 1.00 91.31 234 ARG A C 1
ATOM 1840 O O . ARG A 1 234 ? -7.566 -6.745 11.626 1.00 91.31 234 ARG A O 1
ATOM 1847 N N . LEU A 1 235 ? -6.123 -7.582 10.123 1.00 91.75 235 LEU A N 1
ATOM 1848 C CA . LEU A 1 235 ? -5.563 -8.583 11.031 1.00 91.75 235 LEU A CA 1
ATOM 1849 C C . LEU A 1 235 ? -4.901 -7.934 12.251 1.00 91.75 235 LEU A C 1
ATOM 1851 O O . LEU A 1 235 ? -5.223 -8.307 13.380 1.00 91.75 235 LEU A O 1
ATOM 1855 N N . ALA A 1 236 ? -4.052 -6.925 12.039 1.00 91.50 236 ALA A N 1
ATOM 1856 C CA . ALA A 1 236 ? -3.357 -6.228 13.122 1.00 91.50 236 ALA A CA 1
ATOM 1857 C C . ALA A 1 236 ? -4.348 -5.610 14.122 1.00 91.50 236 ALA A C 1
ATOM 1859 O O . ALA A 1 236 ? -4.223 -5.817 15.332 1.00 91.50 236 ALA A O 1
ATOM 1860 N N . VAL A 1 237 ? -5.383 -4.922 13.623 1.00 88.50 237 VAL A N 1
ATOM 1861 C CA . VAL A 1 237 ? -6.439 -4.354 14.477 1.00 88.50 237 VAL A CA 1
ATOM 1862 C C . VAL A 1 237 ? -7.209 -5.457 15.195 1.00 88.50 237 VAL A C 1
ATOM 1864 O O . VAL A 1 237 ? -7.437 -5.349 16.393 1.00 88.50 237 VAL A O 1
ATOM 1867 N N . THR A 1 238 ? -7.580 -6.543 14.518 1.00 87.06 238 THR A N 1
ATOM 1868 C CA . THR A 1 238 ? -8.355 -7.631 15.137 1.00 87.06 238 THR A CA 1
ATOM 1869 C C . THR A 1 238 ? -7.596 -8.298 16.286 1.00 87.06 238 THR A C 1
ATOM 1871 O O . THR A 1 238 ? -8.197 -8.645 17.301 1.00 87.06 238 THR A O 1
ATOM 1874 N N . CYS A 1 239 ? -6.274 -8.441 16.176 1.00 85.81 239 CYS A N 1
ATOM 1875 C CA . CYS A 1 239 ? -5.453 -9.030 17.232 1.00 85.81 239 CYS A CA 1
ATOM 1876 C C . CYS A 1 239 ? -5.388 -8.173 18.506 1.00 85.81 239 CYS A C 1
ATOM 1878 O O . CYS A 1 239 ? -5.228 -8.723 19.596 1.00 85.81 239 CYS A O 1
ATOM 1880 N N . VAL A 1 240 ? -5.510 -6.847 18.393 1.00 84.88 240 VAL A N 1
ATOM 1881 C CA . VAL A 1 240 ? -5.242 -5.923 19.511 1.00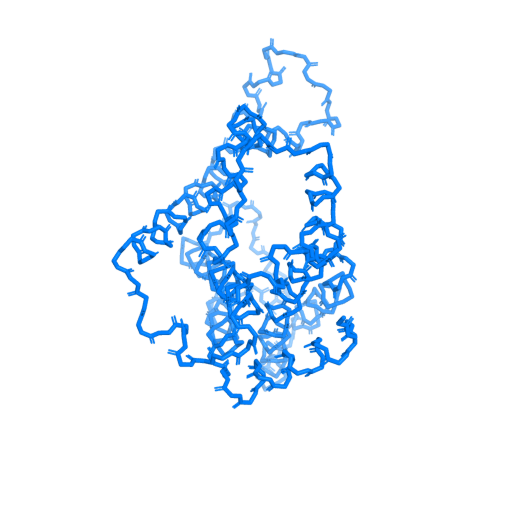 84.88 240 VAL A CA 1
ATOM 1882 C C . VAL A 1 240 ? -6.482 -5.167 19.984 1.00 84.88 240 VAL A C 1
ATOM 1884 O O . VAL A 1 240 ? -6.684 -5.036 21.190 1.00 84.88 240 VAL A O 1
ATOM 1887 N N . TYR A 1 241 ? -7.324 -4.734 19.050 1.00 83.50 241 TYR A N 1
ATOM 1888 C CA . TYR A 1 241 ? -8.499 -3.881 19.245 1.00 83.50 241 TYR A CA 1
ATOM 1889 C C . TYR A 1 241 ? -9.814 -4.594 18.870 1.00 83.50 241 TYR A C 1
ATOM 1891 O O . TYR A 1 241 ? -10.753 -3.999 18.341 1.00 83.50 241 TYR A O 1
ATOM 1899 N N . SER A 1 242 ? -9.895 -5.912 19.095 1.00 79.06 242 SER A N 1
ATOM 1900 C CA . SER A 1 242 ? -11.096 -6.705 18.769 1.00 79.06 242 SER A CA 1
ATOM 1901 C C . SER A 1 242 ? -12.362 -6.238 19.487 1.00 79.06 242 SER A C 1
ATOM 1903 O O . SER A 1 242 ? -13.452 -6.421 18.949 1.00 79.06 242 SER A O 1
ATOM 1905 N N . LYS A 1 243 ? -12.241 -5.650 20.684 1.00 73.12 243 LYS A N 1
ATOM 1906 C CA . LYS A 1 243 ? -13.394 -5.169 21.457 1.00 73.12 243 LYS A CA 1
ATOM 1907 C C . LYS A 1 243 ? -13.976 -3.903 20.839 1.00 73.12 243 LYS A C 1
ATOM 1909 O O . LYS A 1 243 ? -15.187 -3.812 20.674 1.00 73.12 243 LYS A O 1
ATOM 1914 N N . GLU A 1 244 ? -13.106 -2.996 20.422 1.00 70.81 244 GLU A N 1
ATOM 1915 C CA . GLU A 1 244 ? -13.417 -1.727 19.768 1.00 70.81 244 GLU A CA 1
ATOM 1916 C C . GLU A 1 244 ? -14.034 -1.936 18.374 1.00 70.81 244 GLU A C 1
ATOM 1918 O O . GLU A 1 244 ? -14.802 -1.104 17.904 1.00 70.81 244 GLU A O 1
ATOM 1923 N N . LEU A 1 245 ? -13.749 -3.081 17.742 1.00 63.09 245 LEU A N 1
ATOM 1924 C CA . LEU A 1 245 ? -14.403 -3.550 16.515 1.00 63.09 245 LEU A CA 1
ATOM 1925 C C . LEU A 1 245 ? -15.781 -4.197 16.737 1.00 63.09 245 LEU A C 1
ATOM 1927 O O . LEU A 1 245 ? -16.497 -4.427 15.768 1.00 63.09 245 LEU A O 1
ATOM 1931 N N . SER A 1 246 ? -16.119 -4.571 17.975 1.00 56.97 246 SER A N 1
ATOM 1932 C CA . SER A 1 246 ? -17.381 -5.247 18.328 1.00 56.97 246 SER A CA 1
ATOM 1933 C C . SER A 1 246 ? -18.402 -4.335 19.011 1.00 56.97 246 SER A C 1
ATOM 1935 O O . SER A 1 246 ? -19.539 -4.744 19.220 1.00 56.97 246 SER A O 1
ATOM 1937 N N . SER A 1 247 ? -17.981 -3.127 19.393 1.00 51.59 247 SER A N 1
ATOM 1938 C CA . SER A 1 247 ? -18.790 -2.119 20.085 1.00 51.59 247 SER A CA 1
ATOM 1939 C C . SER A 1 247 ? -19.376 -1.048 19.153 1.00 51.59 247 SER A C 1
ATOM 1941 O O . SER A 1 247 ? -19.904 -0.055 19.649 1.00 51.59 247 SER A O 1
ATOM 1943 N N . GLN A 1 248 ? -19.241 -1.216 17.834 1.00 47.78 248 GLN A N 1
ATOM 1944 C CA . GLN A 1 248 ? -19.838 -0.373 16.787 1.00 47.78 248 GLN A CA 1
ATOM 1945 C C . GLN A 1 248 ? -20.883 -1.170 16.006 1.00 47.78 248 GLN A C 1
ATOM 1947 O O . GLN A 1 248 ? -21.830 -0.534 15.491 1.00 47.78 248 GLN A O 1
#

Radius of gyration: 19.87 Å; chains: 1; bounding box: 53×33×55 Å

Sequence (248 aa):
MNIAKDLGKGFYTLLFIAPLFWIIPTLLEGLQHLVEVQLGMFTIGDTVEAGKETLIRLAFGFLKLLSIIIPSMLILKLSAQHWDKSKLFPLTDFEKLSYMVIALTILAALIFVTYYGQANTASLIGKFEIPSELAPFVPLLILLLPMIIFRNTLLKSFLKLCGINVEGKLSSKSYLFELLYIVFPVLLVAAPMVLHYKLNDWAVGTQGWELFSLLAADSLLVGFMTLLIGLSLRLAVTCVYSKELSSQ